Protein AF-A0A7X3XMB8-F1 (afdb_monomer_lite)

Sequence (188 aa):
MHKYGDFTNFFLLNNRKYQYILIFSIGFLLVVSSYATADTTEETAETVEAPAPKKSPIKVGGAMRVNYAYGGYGSEDAPHPRGEKIGDVDLEIFRLNADLDYNNIISRLEYRWYDGYSMIHTAWLGYKLGDSGTVKAGIVRVPFGPTAYGVSTSWFFDQHFYVGLADDMDLGIRWNDTFDKLTLDVGY

Radius of gyration: 29.43 Å; chains: 1; bounding box: 54×34×122 Å

Structure (mmCIF, N/CA/C/O backbone):
data_AF-A0A7X3XMB8-F1
#
_entry.id   AF-A0A7X3XMB8-F1
#
loop_
_atom_site.group_PDB
_atom_site.id
_atom_site.type_symbol
_atom_site.label_atom_id
_atom_site.label_alt_id
_atom_site.label_comp_id
_atom_site.label_asym_id
_atom_site.label_entity_id
_atom_site.label_seq_id
_atom_site.pdbx_PDB_ins_code
_atom_site.Cartn_x
_atom_site.Cartn_y
_atom_site.Cartn_z
_atom_site.occupancy
_atom_site.B_iso_or_equiv
_atom_site.auth_seq_id
_atom_site.auth_comp_id
_atom_site.auth_asym_id
_atom_site.auth_atom_id
_atom_site.pdbx_PDB_model_num
ATOM 1 N N . MET A 1 1 ? -6.050 -13.201 -90.401 1.00 37.47 1 MET A N 1
ATOM 2 C CA . MET A 1 1 ? -4.868 -13.966 -89.937 1.00 37.47 1 MET A CA 1
ATOM 3 C C . MET A 1 1 ? -4.686 -13.621 -88.462 1.00 37.47 1 MET A C 1
ATOM 5 O O . MET A 1 1 ? -4.513 -12.448 -88.193 1.00 37.47 1 MET A O 1
ATOM 9 N N . HIS A 1 2 ? -5.005 -14.469 -87.472 1.00 29.61 2 HIS A N 1
ATOM 10 C CA . HIS A 1 2 ? -4.354 -15.750 -87.103 1.00 29.61 2 HIS A CA 1
ATOM 11 C C . HIS A 1 2 ? -2.820 -15.593 -86.958 1.00 29.61 2 HIS A C 1
ATOM 13 O O . HIS A 1 2 ? -2.212 -15.092 -87.895 1.00 29.61 2 HIS A O 1
ATOM 19 N N . LYS A 1 3 ? -2.155 -16.035 -85.871 1.00 33.69 3 LYS A N 1
ATOM 20 C CA . LYS A 1 3 ? -2.584 -16.950 -84.781 1.00 33.69 3 LYS A CA 1
ATOM 21 C C . LYS A 1 3 ? -1.581 -16.956 -83.597 1.00 33.69 3 LYS A C 1
ATOM 23 O O . LYS A 1 3 ? -0.411 -16.741 -83.865 1.00 33.69 3 LYS A O 1
ATOM 28 N N . TYR A 1 4 ? -2.048 -17.338 -82.393 1.00 33.53 4 TYR A N 1
ATOM 29 C CA . TYR A 1 4 ? -1.292 -17.719 -81.164 1.00 33.53 4 TYR A CA 1
ATOM 30 C C . TYR A 1 4 ? -0.322 -16.657 -80.568 1.00 33.53 4 TYR A C 1
ATOM 32 O O . TYR A 1 4 ? 0.285 -15.892 -81.299 1.00 33.53 4 TYR A O 1
ATOM 40 N N . GLY A 1 5 ? -0.129 -16.493 -79.254 1.00 31.69 5 GLY A N 1
ATOM 41 C CA . GLY A 1 5 ? -0.689 -17.168 -78.077 1.00 31.69 5 GLY A CA 1
ATOM 42 C C . GLY A 1 5 ? 0.363 -17.982 -77.322 1.00 31.69 5 GLY A C 1
ATOM 43 O O . GLY A 1 5 ? 0.865 -18.931 -77.902 1.00 31.69 5 GLY A O 1
ATOM 44 N N . ASP A 1 6 ? 0.631 -17.646 -76.053 1.00 28.78 6 ASP A N 1
ATOM 45 C CA . ASP A 1 6 ? 1.047 -18.623 -75.033 1.00 28.78 6 ASP A CA 1
ATOM 46 C C . ASP A 1 6 ? 0.868 -18.088 -73.600 1.00 28.78 6 ASP A C 1
ATOM 48 O O . ASP A 1 6 ? 1.334 -17.009 -73.237 1.00 28.78 6 ASP A O 1
ATOM 52 N N . PHE A 1 7 ? 0.179 -18.883 -72.782 1.00 35.44 7 PHE A N 1
ATOM 53 C CA . PHE A 1 7 ? 0.203 -18.817 -71.322 1.00 35.44 7 PHE A CA 1
ATOM 54 C C . PHE A 1 7 ? 1.195 -19.883 -70.848 1.00 35.44 7 PHE A C 1
ATOM 56 O O . PHE A 1 7 ? 0.997 -21.043 -71.194 1.00 35.44 7 PHE A O 1
ATOM 63 N N . THR A 1 8 ? 2.165 -19.563 -69.985 1.00 31.94 8 THR A N 1
ATOM 64 C CA . THR A 1 8 ? 2.526 -20.435 -68.842 1.00 31.94 8 THR A CA 1
ATOM 65 C C . THR A 1 8 ? 3.544 -19.796 -67.890 1.00 31.94 8 THR A C 1
ATOM 67 O O . THR A 1 8 ? 4.584 -19.297 -68.295 1.00 31.94 8 THR A O 1
ATOM 70 N N . ASN A 1 9 ? 3.230 -19.891 -66.596 1.00 28.16 9 ASN A N 1
ATOM 71 C CA . ASN A 1 9 ? 4.127 -20.196 -65.475 1.00 28.16 9 ASN A CA 1
ATOM 72 C C . ASN A 1 9 ? 5.584 -19.686 -65.515 1.00 28.16 9 ASN A C 1
ATOM 74 O O . ASN A 1 9 ? 6.465 -20.364 -66.039 1.00 28.16 9 ASN A O 1
ATOM 78 N N . PHE A 1 10 ? 5.876 -18.652 -64.714 1.00 32.75 10 PHE A N 1
ATOM 79 C CA . PHE A 1 10 ? 7.126 -18.650 -63.948 1.00 32.75 10 PHE A CA 1
ATOM 80 C C . PHE A 1 10 ? 6.828 -18.866 -62.462 1.00 32.75 10 PHE A C 1
ATOM 82 O O . PHE A 1 10 ? 6.156 -18.072 -61.806 1.00 32.75 10 PHE A O 1
ATOM 89 N N . PHE A 1 11 ? 7.289 -20.007 -61.962 1.00 33.12 11 PHE A N 1
ATOM 90 C CA . PHE A 1 11 ? 7.018 -20.518 -60.626 1.00 33.12 11 PHE A CA 1
ATOM 91 C C . PHE A 1 11 ? 8.061 -19.938 -59.661 1.00 33.12 11 PHE A C 1
ATOM 93 O O . PHE A 1 11 ? 9.185 -20.430 -59.598 1.00 33.12 11 PHE A O 1
ATOM 100 N N . LEU A 1 12 ? 7.709 -18.898 -58.902 1.00 33.53 12 LEU A N 1
ATOM 101 C CA . LEU A 1 12 ? 8.504 -18.473 -57.747 1.00 33.53 12 LEU A CA 1
ATOM 102 C C . LEU A 1 12 ? 7.731 -18.761 -56.465 1.00 33.53 12 LEU A C 1
ATOM 104 O O . LEU A 1 12 ? 6.781 -18.062 -56.112 1.00 33.53 12 LEU A O 1
ATOM 108 N N . LEU A 1 13 ? 8.168 -19.815 -55.769 1.00 35.16 13 LEU A N 1
ATOM 109 C CA . LEU A 1 13 ? 7.77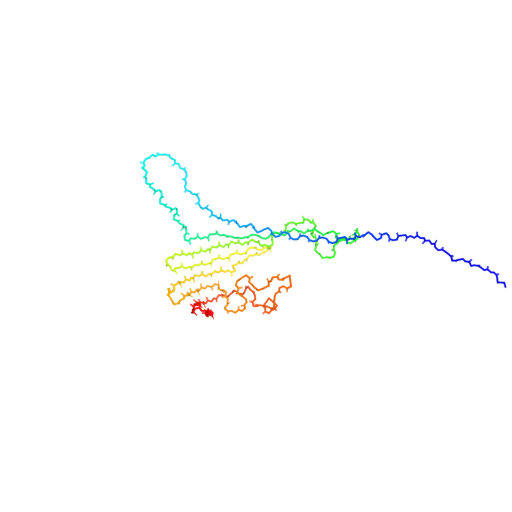7 -20.098 -54.392 1.00 35.16 13 LEU A CA 1
ATOM 110 C C . LEU A 1 13 ? 8.098 -18.872 -53.531 1.00 35.16 13 LEU A C 1
ATOM 112 O O . LEU A 1 13 ? 9.248 -18.685 -53.130 1.00 35.16 13 LEU A O 1
ATOM 116 N N . ASN A 1 14 ? 7.085 -18.085 -53.167 1.00 37.28 14 ASN A N 1
ATOM 117 C CA . ASN A 1 14 ? 7.219 -17.224 -52.000 1.00 37.28 14 ASN A CA 1
ATOM 118 C C . ASN A 1 14 ? 7.173 -18.124 -50.759 1.00 37.28 14 ASN A C 1
ATOM 120 O O . ASN A 1 14 ? 6.107 -18.534 -50.291 1.00 37.28 14 ASN A O 1
ATOM 124 N N . ASN A 1 15 ? 8.360 -18.522 -50.311 1.00 38.56 15 ASN A N 1
ATOM 125 C CA . ASN A 1 15 ? 8.566 -19.557 -49.315 1.00 38.56 15 ASN A CA 1
ATOM 126 C C . ASN A 1 15 ? 8.140 -19.044 -47.929 1.00 38.56 15 ASN A C 1
ATOM 128 O O . ASN A 1 15 ? 8.941 -18.459 -47.199 1.00 38.56 15 ASN A O 1
ATOM 132 N N . ARG A 1 16 ? 6.857 -19.235 -47.584 1.00 42.75 16 ARG A N 1
ATOM 133 C CA . ARG A 1 16 ? 6.270 -18.886 -46.280 1.00 42.75 16 ARG A CA 1
ATOM 134 C C . ARG A 1 16 ? 6.973 -19.651 -45.153 1.00 42.75 16 ARG A C 1
ATOM 136 O O . ARG A 1 16 ? 6.528 -20.719 -44.739 1.00 42.75 16 ARG A O 1
ATOM 143 N N . LYS A 1 17 ? 8.055 -19.079 -44.623 1.00 40.62 17 LYS A N 1
ATOM 144 C CA . LYS A 1 17 ? 8.661 -19.530 -43.370 1.00 40.62 17 LYS A CA 1
ATOM 145 C C . LYS A 1 17 ? 7.706 -19.210 -42.222 1.00 40.62 17 LYS A C 1
ATOM 147 O O . LYS A 1 17 ? 7.408 -18.050 -41.955 1.00 40.62 17 LYS A O 1
ATOM 152 N N . TYR A 1 18 ? 7.224 -20.260 -41.568 1.00 45.34 18 TYR A N 1
ATOM 153 C CA . TYR A 1 18 ? 6.379 -20.188 -40.382 1.00 45.34 18 TYR A CA 1
ATOM 154 C C . TYR A 1 18 ? 7.078 -19.384 -39.274 1.00 45.34 18 TYR A C 1
ATOM 156 O O . TYR A 1 18 ? 8.097 -19.823 -38.741 1.00 45.34 18 TYR A O 1
ATOM 164 N N . GLN A 1 19 ? 6.531 -18.221 -38.914 1.00 40.84 19 GLN A N 1
ATOM 165 C CA . GLN A 1 19 ? 6.924 -17.513 -37.695 1.00 40.84 19 GLN A CA 1
ATOM 166 C C . GLN A 1 19 ? 6.133 -18.090 -36.519 1.00 40.84 19 GLN A C 1
ATOM 168 O O . GLN A 1 19 ? 4.939 -17.832 -36.368 1.00 40.84 19 GLN A O 1
ATOM 173 N N . TYR A 1 20 ? 6.800 -18.901 -35.701 1.00 40.19 20 TYR A N 1
ATOM 174 C CA . TYR A 1 20 ? 6.245 -19.395 -34.446 1.00 40.19 20 TYR A CA 1
ATOM 175 C C . TYR A 1 20 ? 6.374 -18.312 -33.371 1.00 40.19 20 TYR A C 1
ATOM 177 O O . TYR A 1 20 ? 7.481 -17.905 -33.024 1.00 40.19 20 TYR A O 1
ATOM 185 N N . ILE A 1 21 ? 5.241 -17.866 -32.828 1.00 37.44 21 ILE A N 1
ATOM 186 C CA . ILE A 1 21 ? 5.198 -16.962 -31.676 1.00 37.44 21 ILE A CA 1
ATOM 187 C C . ILE A 1 21 ? 5.265 -17.816 -30.405 1.00 37.44 21 ILE A C 1
ATOM 189 O O . ILE A 1 21 ? 4.324 -18.543 -30.095 1.00 37.44 21 ILE A O 1
ATOM 193 N N . LEU A 1 22 ? 6.366 -17.709 -29.662 1.00 28.98 22 LEU A N 1
ATOM 194 C CA . LEU A 1 22 ? 6.506 -18.242 -28.307 1.00 28.98 22 LEU A CA 1
ATOM 195 C C . LEU A 1 22 ? 6.845 -17.084 -27.369 1.00 28.98 22 LEU A C 1
ATOM 197 O O . LEU A 1 22 ? 7.928 -16.511 -27.449 1.00 28.98 22 LEU A O 1
ATOM 201 N N . ILE A 1 23 ? 5.898 -16.737 -26.499 1.00 31.16 23 ILE A N 1
ATOM 202 C CA . ILE A 1 23 ? 6.064 -15.720 -25.457 1.00 31.16 23 ILE A CA 1
ATOM 203 C C . ILE A 1 23 ? 6.151 -16.460 -24.123 1.00 31.16 23 ILE A C 1
ATOM 205 O O . ILE A 1 23 ? 5.189 -17.103 -23.710 1.00 31.16 23 ILE A O 1
ATOM 209 N N . PHE A 1 24 ? 7.296 -16.356 -23.451 1.00 29.69 24 PHE A N 1
ATOM 210 C CA . PHE A 1 24 ? 7.484 -16.833 -22.082 1.00 29.69 24 PHE A CA 1
ATOM 211 C C . PHE A 1 24 ? 7.785 -15.644 -21.168 1.00 29.69 24 PHE A C 1
ATOM 213 O O . PHE A 1 24 ? 8.905 -15.142 -21.145 1.00 29.69 24 PHE A O 1
ATOM 220 N N . SER A 1 25 ? 6.798 -15.223 -20.378 1.00 28.97 25 SER A N 1
ATOM 221 C CA . SER A 1 25 ? 7.029 -14.354 -19.221 1.00 28.97 25 SER A CA 1
ATOM 222 C C . SER A 1 25 ? 7.210 -15.226 -17.981 1.00 28.97 25 SER A C 1
ATOM 224 O O . SER A 1 25 ? 6.249 -15.806 -17.481 1.00 28.97 25 SER A O 1
ATOM 226 N N . ILE A 1 26 ? 8.444 -15.328 -17.483 1.00 38.28 26 ILE A N 1
ATOM 227 C CA . ILE A 1 26 ? 8.758 -16.033 -16.234 1.00 38.28 26 ILE A CA 1
ATOM 228 C C . ILE A 1 26 ? 8.880 -14.991 -15.121 1.00 38.28 26 ILE A C 1
ATOM 230 O O . ILE A 1 26 ? 9.912 -14.341 -14.970 1.00 38.28 26 ILE A O 1
ATOM 234 N N . GLY A 1 27 ? 7.814 -14.822 -14.337 1.00 33.53 27 GLY A N 1
ATOM 235 C CA . GLY A 1 27 ? 7.828 -13.958 -13.158 1.00 33.53 27 GLY A CA 1
ATOM 236 C C . GLY A 1 27 ? 8.560 -14.624 -11.992 1.00 33.53 27 GLY A C 1
ATOM 237 O O . GLY A 1 27 ? 7.997 -15.493 -11.329 1.00 33.53 27 GLY A O 1
ATOM 238 N N . PHE A 1 28 ? 9.799 -14.214 -11.718 1.00 34.28 28 PHE A N 1
ATOM 239 C CA . PHE A 1 28 ? 10.577 -14.733 -10.589 1.00 34.28 28 PHE A CA 1
ATOM 240 C C . PHE A 1 28 ? 10.254 -13.956 -9.300 1.00 34.28 28 PHE A C 1
ATOM 242 O O . PHE A 1 28 ? 10.732 -12.842 -9.090 1.00 34.28 28 PHE A O 1
ATOM 249 N N . LEU A 1 29 ? 9.438 -14.537 -8.414 1.00 33.44 29 LEU A N 1
ATOM 250 C CA . LEU A 1 29 ? 9.124 -13.945 -7.109 1.00 33.44 29 LEU A CA 1
ATOM 251 C C . LEU A 1 29 ? 10.224 -14.278 -6.085 1.00 33.44 29 LEU A C 1
ATOM 253 O O . LEU A 1 29 ? 10.126 -15.259 -5.349 1.00 33.44 29 LEU A O 1
ATOM 257 N N . LEU A 1 30 ? 11.264 -13.444 -6.006 1.00 30.61 30 LEU A N 1
ATOM 258 C CA . LEU A 1 30 ? 12.257 -13.529 -4.929 1.00 30.61 30 LEU A CA 1
ATOM 259 C C . LEU A 1 30 ? 11.705 -12.927 -3.629 1.00 30.61 30 LEU A C 1
ATOM 261 O O . LEU A 1 30 ? 11.664 -11.709 -3.454 1.00 30.61 30 LEU A O 1
ATOM 265 N N . VAL A 1 31 ? 11.310 -13.796 -2.697 1.00 33.19 31 VAL A N 1
ATOM 266 C CA . VAL A 1 31 ? 10.971 -13.420 -1.317 1.00 33.19 31 VAL A CA 1
ATOM 267 C C . VAL A 1 31 ? 12.239 -13.473 -0.467 1.00 33.19 31 VAL A C 1
ATOM 269 O O . VAL A 1 31 ? 12.633 -14.533 0.014 1.00 33.19 31 VAL A O 1
ATOM 272 N N . VAL A 1 32 ? 12.882 -12.322 -0.266 1.00 36.94 32 VAL A N 1
ATOM 273 C CA . VAL A 1 32 ? 14.000 -12.199 0.681 1.00 36.94 32 VAL A CA 1
ATOM 274 C C . VAL A 1 32 ? 13.430 -12.001 2.086 1.00 36.94 32 VAL A C 1
ATOM 276 O O . VAL A 1 32 ? 12.825 -10.971 2.378 1.00 36.94 32 VAL A O 1
ATOM 279 N N . SER A 1 33 ? 13.610 -12.999 2.953 1.00 31.95 33 SER A N 1
ATOM 280 C CA . SER A 1 33 ? 13.310 -12.890 4.383 1.00 31.95 33 SER A CA 1
ATOM 281 C C . SER A 1 33 ? 14.583 -12.518 5.139 1.00 31.95 33 SER A C 1
ATOM 283 O O . SER A 1 33 ? 15.538 -13.293 5.167 1.00 31.95 33 SER A O 1
ATOM 285 N N . SER A 1 34 ? 14.605 -11.330 5.740 1.00 38.28 34 SER A N 1
ATOM 286 C CA . SER A 1 34 ? 15.733 -10.882 6.555 1.00 38.28 34 SER A CA 1
ATOM 287 C C . SER A 1 34 ? 15.745 -11.602 7.905 1.00 38.28 34 SER A C 1
ATOM 289 O O . SER A 1 34 ? 14.928 -11.305 8.778 1.00 38.28 34 SER A O 1
ATOM 291 N N . TYR A 1 35 ? 16.711 -12.497 8.104 1.00 40.56 35 TYR A N 1
ATOM 292 C CA . TYR A 1 35 ? 17.123 -12.926 9.439 1.00 40.56 35 TYR A CA 1
ATOM 293 C C . TYR A 1 35 ? 18.203 -11.963 9.936 1.00 40.56 35 TYR A C 1
ATOM 295 O O . TYR A 1 35 ? 19.237 -11.801 9.291 1.00 40.56 35 TYR A O 1
ATOM 303 N N . ALA A 1 36 ? 17.949 -11.289 11.057 1.00 35.41 36 ALA A N 1
ATOM 304 C CA . ALA A 1 36 ? 18.943 -10.440 11.699 1.00 35.41 36 ALA A CA 1
ATOM 305 C C . ALA A 1 36 ? 19.875 -11.309 12.554 1.00 35.41 36 ALA A C 1
ATOM 307 O O . ALA A 1 36 ? 19.421 -11.920 13.521 1.00 35.41 36 ALA A O 1
ATOM 308 N N . THR A 1 37 ? 21.163 -11.327 12.210 1.00 41.56 37 THR A N 1
ATOM 309 C CA 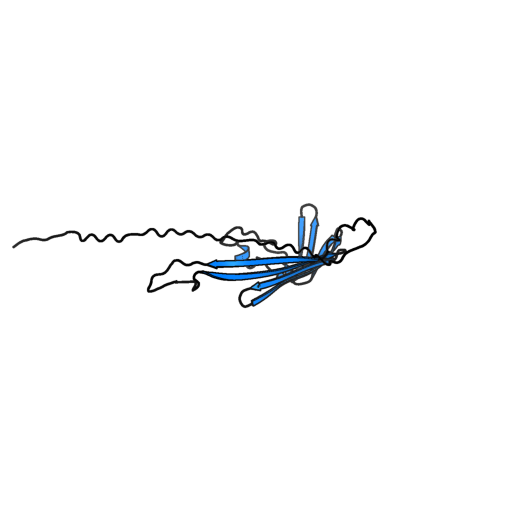. THR A 1 37 ? 22.213 -12.010 12.975 1.00 41.56 37 THR A CA 1
ATOM 310 C C . THR A 1 37 ? 23.292 -11.001 13.352 1.00 41.56 37 THR A C 1
ATOM 312 O O . THR A 1 37 ? 23.899 -10.387 12.479 1.00 41.56 37 THR A O 1
ATOM 315 N N . ALA A 1 38 ? 23.515 -10.847 14.653 1.00 35.81 38 ALA A N 1
ATOM 316 C CA . ALA A 1 38 ? 24.632 -10.150 15.287 1.00 35.81 38 ALA A CA 1
ATOM 317 C C . ALA A 1 38 ? 24.804 -10.795 16.679 1.00 35.81 38 ALA A C 1
ATOM 319 O O . ALA A 1 38 ? 23.797 -11.155 17.289 1.00 35.81 38 ALA A O 1
ATOM 320 N N . ASP A 1 39 ? 25.993 -11.007 17.234 1.00 35.00 39 ASP A N 1
ATOM 321 C CA . ASP A 1 39 ? 27.359 -10.733 16.761 1.00 35.00 39 ASP A CA 1
ATOM 322 C C . ASP A 1 39 ? 28.292 -11.843 17.308 1.00 35.00 39 ASP A C 1
ATOM 324 O O . ASP A 1 39 ? 27.917 -12.531 18.260 1.00 35.00 39 ASP A O 1
ATOM 328 N N . THR A 1 40 ? 29.478 -12.046 16.731 1.00 34.88 40 THR A N 1
ATOM 329 C CA . THR A 1 40 ? 30.357 -13.190 17.056 1.00 34.88 40 THR A CA 1
ATOM 330 C C . THR A 1 40 ? 31.613 -12.770 17.817 1.00 34.88 40 THR A C 1
ATOM 332 O O . THR A 1 40 ? 32.502 -12.172 17.219 1.00 34.88 40 THR A O 1
ATOM 335 N N . THR A 1 41 ? 31.767 -13.197 19.079 1.00 33.62 41 THR A N 1
ATOM 336 C CA . THR A 1 41 ? 33.047 -13.683 19.657 1.00 33.62 41 THR A CA 1
ATOM 337 C C . THR A 1 41 ? 32.776 -14.536 20.915 1.00 33.62 41 THR A C 1
ATOM 339 O O . THR A 1 41 ? 31.929 -14.180 21.731 1.00 33.62 41 THR A O 1
ATOM 342 N N . GLU A 1 42 ? 33.495 -15.652 21.068 1.00 37.62 42 GLU A N 1
ATOM 343 C CA . GLU A 1 42 ? 33.399 -16.653 22.158 1.00 37.62 42 GLU A CA 1
ATOM 344 C C . GLU A 1 42 ? 34.558 -16.447 23.179 1.00 37.62 42 GLU A C 1
ATOM 346 O O . GLU A 1 42 ? 35.473 -15.677 22.898 1.00 37.62 42 GLU A O 1
ATOM 351 N N . GLU A 1 43 ? 34.661 -17.017 24.390 1.00 38.22 43 GLU A N 1
ATOM 352 C CA . GLU A 1 43 ? 33.975 -18.079 25.163 1.00 38.22 43 GLU A CA 1
ATOM 353 C C . GLU A 1 43 ? 34.112 -17.691 26.676 1.00 38.22 43 GLU A C 1
ATOM 355 O O . GLU A 1 43 ? 35.100 -17.053 27.042 1.00 38.22 43 GLU A O 1
ATOM 360 N N . THR A 1 44 ? 33.198 -17.966 27.630 1.00 31.52 44 THR A N 1
ATOM 361 C CA . THR A 1 44 ? 33.265 -19.151 28.533 1.00 31.52 44 THR A CA 1
ATOM 362 C C . THR A 1 44 ? 32.142 -19.171 29.591 1.00 31.52 44 THR A C 1
ATOM 364 O O . THR A 1 44 ? 31.997 -18.230 30.364 1.00 31.52 44 THR A O 1
ATOM 367 N N . ALA A 1 45 ? 31.438 -20.309 29.664 1.00 37.44 45 ALA A N 1
ATOM 368 C CA . ALA A 1 45 ? 30.669 -20.868 30.792 1.00 37.44 45 ALA A CA 1
ATOM 369 C C . ALA A 1 45 ? 29.635 -20.002 31.556 1.00 37.44 45 ALA A C 1
ATOM 371 O O . ALA A 1 45 ? 29.902 -19.498 32.641 1.00 37.44 45 ALA A O 1
ATOM 372 N N . GLU A 1 46 ? 28.376 -20.087 31.119 1.00 36.56 46 GLU A N 1
ATOM 373 C CA . GLU A 1 46 ? 27.335 -20.776 31.905 1.00 36.56 46 GLU A CA 1
ATOM 374 C C . GLU A 1 46 ? 26.273 -21.339 30.942 1.00 36.56 46 GLU A C 1
ATOM 376 O O . GLU A 1 46 ? 25.856 -20.655 30.008 1.00 36.56 46 GLU A O 1
ATOM 381 N N . THR A 1 47 ? 25.829 -22.589 31.131 1.00 42.06 47 THR A N 1
ATOM 382 C CA . THR A 1 47 ? 24.725 -23.180 30.347 1.00 42.06 47 THR A CA 1
ATOM 383 C C . THR A 1 47 ? 23.380 -22.630 30.810 1.00 42.06 47 THR A C 1
ATOM 385 O O . THR A 1 47 ? 22.588 -23.318 31.453 1.00 42.06 47 THR A O 1
ATOM 388 N N . VAL A 1 48 ? 23.122 -21.375 30.458 1.00 44.16 48 VAL A N 1
ATOM 389 C CA . VAL A 1 48 ? 21.774 -20.815 30.398 1.00 44.16 48 VAL A CA 1
ATOM 390 C C . VAL A 1 48 ? 21.154 -21.301 29.089 1.00 44.16 48 VAL A C 1
ATOM 392 O O . VAL A 1 48 ? 21.769 -21.145 28.032 1.00 44.16 48 VAL A O 1
ATOM 395 N N . GLU A 1 49 ? 19.949 -21.882 29.122 1.00 51.88 49 GLU A N 1
ATOM 396 C CA . GLU A 1 49 ? 19.177 -22.084 27.889 1.00 51.88 49 GLU A CA 1
ATOM 397 C C . GLU A 1 49 ? 19.040 -20.727 27.195 1.00 51.88 49 GLU A C 1
ATOM 399 O O . GLU A 1 49 ? 18.416 -19.810 27.736 1.00 51.88 49 GLU A O 1
ATOM 404 N N . ALA A 1 50 ? 19.658 -20.582 26.018 1.00 50.44 50 ALA A N 1
ATOM 405 C CA . ALA A 1 50 ? 19.611 -19.334 25.275 1.00 50.44 50 ALA A CA 1
ATOM 406 C C . ALA A 1 50 ? 18.133 -18.966 25.058 1.00 50.44 50 ALA A C 1
ATOM 408 O O . ALA A 1 50 ? 17.408 -19.749 24.432 1.00 50.44 50 ALA A O 1
ATOM 409 N N . PRO A 1 51 ? 17.649 -17.823 25.588 1.00 55.81 51 PRO A N 1
ATOM 410 C CA . PRO A 1 51 ? 16.241 -17.483 25.494 1.00 55.81 51 PRO A CA 1
ATOM 411 C C . PRO A 1 51 ? 15.877 -17.417 24.016 1.00 55.81 51 PRO A C 1
ATOM 413 O O . PRO A 1 51 ? 16.518 -16.680 23.263 1.00 55.81 51 PRO A O 1
ATOM 416 N N . ALA A 1 52 ? 14.875 -18.211 23.616 1.00 63.75 52 ALA A N 1
ATOM 417 C CA . ALA A 1 52 ? 14.480 -18.364 22.219 1.00 63.75 52 ALA A CA 1
ATOM 418 C C . ALA A 1 52 ? 14.429 -16.984 21.539 1.00 63.75 52 ALA A C 1
ATOM 420 O O . ALA A 1 52 ? 13.812 -16.069 22.103 1.00 63.75 52 ALA A O 1
ATOM 421 N N . PRO A 1 53 ? 15.108 -16.804 20.387 1.00 59.97 53 PRO A N 1
ATOM 422 C CA . PRO A 1 53 ? 15.447 -15.486 19.867 1.00 59.97 53 PRO A CA 1
ATOM 423 C C . PRO A 1 53 ? 14.190 -14.630 19.772 1.00 59.97 53 PRO A C 1
ATOM 425 O O . PRO A 1 53 ? 13.255 -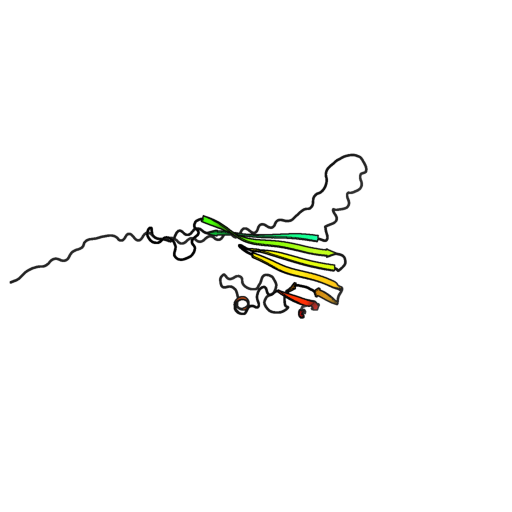14.963 19.037 1.00 59.97 53 PRO A O 1
ATOM 428 N N . LYS A 1 54 ? 14.151 -13.549 20.565 1.00 66.50 54 LYS A N 1
ATOM 429 C CA . LYS A 1 54 ? 12.980 -12.672 20.661 1.00 66.50 54 LYS A CA 1
ATOM 430 C C . LYS A 1 54 ? 12.664 -12.150 19.269 1.00 66.50 54 LYS A C 1
ATOM 432 O O . LYS A 1 54 ? 13.386 -11.313 18.732 1.00 66.50 54 LYS A O 1
ATOM 437 N N . LYS A 1 55 ? 11.585 -12.672 18.684 1.00 73.81 55 LYS A N 1
ATOM 438 C CA . LYS A 1 55 ? 11.136 -12.301 17.346 1.00 73.81 55 LYS A CA 1
ATOM 439 C C . LYS A 1 55 ? 10.937 -10.790 17.315 1.00 73.81 55 LYS A C 1
ATOM 441 O O . LYS A 1 55 ? 10.111 -10.274 18.065 1.00 73.81 55 LYS A O 1
ATOM 446 N N . SER A 1 56 ? 11.711 -10.104 16.476 1.00 82.88 56 SER A N 1
ATOM 447 C CA . SER A 1 56 ? 11.612 -8.652 16.336 1.00 82.88 56 SER A CA 1
ATOM 448 C C . SER A 1 56 ? 10.154 -8.255 16.063 1.00 82.88 56 SER A C 1
ATOM 450 O O . SER A 1 56 ? 9.517 -8.878 15.203 1.00 82.88 56 SER A O 1
ATOM 452 N N . PRO A 1 57 ? 9.614 -7.231 16.750 1.00 89.50 57 PRO A N 1
ATOM 453 C CA . PRO A 1 57 ? 8.294 -6.695 16.431 1.00 89.50 57 PRO A CA 1
ATOM 454 C C . PRO A 1 57 ? 8.272 -6.003 15.061 1.00 89.50 57 PRO A C 1
ATOM 456 O O . PRO A 1 57 ? 7.200 -5.787 14.501 1.00 89.50 57 PRO A O 1
ATOM 459 N N . ILE A 1 58 ? 9.449 -5.667 14.518 1.00 92.06 58 ILE A N 1
ATOM 460 C CA . ILE A 1 58 ? 9.627 -5.079 13.193 1.00 92.06 58 ILE A CA 1
ATOM 461 C C . ILE A 1 58 ? 9.953 -6.187 12.191 1.00 92.06 58 ILE A C 1
ATOM 463 O O . ILE A 1 58 ? 10.921 -6.932 12.369 1.00 92.06 58 ILE A O 1
ATOM 467 N N . LYS A 1 59 ? 9.184 -6.248 11.104 1.00 94.38 59 LYS A N 1
ATOM 468 C CA . LYS A 1 59 ? 9.446 -7.081 9.928 1.00 94.38 59 LYS A CA 1
ATOM 469 C C . LYS A 1 59 ? 9.780 -6.164 8.759 1.00 94.38 59 LYS A C 1
ATOM 471 O O . LYS A 1 59 ? 8.949 -5.353 8.364 1.00 94.38 59 LYS A O 1
ATOM 476 N N . VAL A 1 60 ? 10.971 -6.319 8.191 1.00 94.25 60 VAL A N 1
ATOM 477 C CA . VAL A 1 60 ? 11.348 -5.666 6.932 1.00 94.25 60 VAL A CA 1
ATOM 478 C C . VAL A 1 60 ? 11.280 -6.702 5.817 1.00 94.25 60 VAL A C 1
ATOM 480 O O . VAL A 1 60 ? 11.698 -7.845 5.996 1.00 94.25 60 VAL A O 1
ATOM 483 N N . GLY A 1 61 ? 10.740 -6.305 4.673 1.00 93.19 61 GLY A N 1
ATOM 484 C CA . GLY A 1 61 ? 10.672 -7.115 3.466 1.00 93.19 61 GLY A CA 1
ATOM 485 C C . GLY A 1 61 ? 10.599 -6.228 2.230 1.00 93.19 61 GLY A C 1
ATOM 486 O O . GLY A 1 61 ? 10.753 -5.013 2.305 1.00 93.19 61 GLY A O 1
ATOM 487 N N . GLY A 1 62 ? 10.335 -6.823 1.077 1.00 93.00 62 GLY A N 1
ATOM 488 C CA . GLY A 1 62 ? 10.250 -6.083 -0.174 1.00 93.00 62 GLY A CA 1
ATOM 489 C C . GLY A 1 62 ? 9.900 -6.990 -1.340 1.00 93.00 62 GLY A C 1
ATOM 490 O O . GLY A 1 62 ? 9.520 -8.145 -1.154 1.00 93.00 62 GLY A O 1
ATOM 491 N N . ALA A 1 63 ? 10.010 -6.455 -2.548 1.00 92.50 63 ALA A N 1
ATOM 492 C CA . ALA A 1 63 ? 10.088 -7.236 -3.777 1.00 92.50 63 ALA A CA 1
ATOM 493 C C . ALA A 1 63 ? 10.744 -6.391 -4.871 1.00 92.50 63 ALA A C 1
ATOM 495 O O . ALA A 1 63 ? 10.750 -5.164 -4.791 1.00 92.50 63 ALA A O 1
ATOM 496 N N . MET A 1 64 ? 11.211 -7.047 -5.925 1.00 92.38 64 MET A N 1
ATOM 497 C CA . MET A 1 64 ? 11.538 -6.389 -7.183 1.00 92.38 64 MET A CA 1
ATOM 498 C C . MET A 1 64 ? 10.838 -7.097 -8.335 1.00 92.38 64 MET A C 1
ATOM 500 O O . MET A 1 64 ? 10.591 -8.302 -8.265 1.00 92.38 64 MET A O 1
ATOM 504 N N . ARG A 1 65 ? 10.525 -6.349 -9.387 1.00 88.94 65 ARG A N 1
ATOM 505 C CA . ARG A 1 65 ? 10.073 -6.870 -10.672 1.00 88.94 65 ARG A CA 1
ATOM 506 C C . ARG A 1 65 ? 11.035 -6.365 -11.730 1.00 88.94 65 ARG A C 1
ATOM 508 O O . ARG A 1 65 ? 11.213 -5.161 -11.887 1.00 88.94 65 ARG A O 1
ATOM 515 N N . VAL A 1 66 ? 11.642 -7.309 -12.428 1.00 86.69 66 VAL A N 1
ATOM 516 C CA . VAL A 1 66 ? 12.559 -7.062 -13.533 1.00 86.69 66 VAL A CA 1
ATOM 517 C C . VAL A 1 66 ? 11.962 -7.733 -14.757 1.00 86.69 66 VAL A C 1
ATOM 519 O O . VAL A 1 66 ? 11.586 -8.905 -14.689 1.00 86.69 66 VAL A O 1
ATOM 522 N N . ASN A 1 67 ? 11.864 -6.994 -15.853 1.00 83.44 67 ASN A N 1
ATOM 523 C CA . ASN A 1 67 ? 11.427 -7.505 -17.140 1.00 83.44 67 ASN A CA 1
ATOM 524 C C . ASN A 1 67 ? 12.633 -7.721 -18.048 1.00 83.44 67 ASN A C 1
ATOM 526 O O . ASN A 1 67 ? 13.612 -6.982 -17.993 1.00 83.44 67 ASN A O 1
ATOM 530 N N . TYR A 1 68 ? 12.526 -8.720 -18.916 1.00 79.94 68 TYR A N 1
ATOM 531 C CA . TYR A 1 68 ? 13.432 -8.921 -20.035 1.00 79.94 68 TYR A CA 1
ATOM 532 C C . TYR A 1 68 ? 12.598 -9.018 -21.307 1.00 79.94 68 TYR A C 1
ATOM 534 O O . TYR A 1 68 ? 11.668 -9.828 -21.372 1.00 79.94 68 TYR A O 1
ATOM 542 N N . ALA A 1 69 ? 12.906 -8.189 -22.302 1.00 73.81 69 ALA A N 1
ATOM 543 C CA . ALA A 1 69 ? 12.163 -8.127 -23.555 1.00 73.81 69 ALA A CA 1
ATOM 544 C C . ALA A 1 69 ? 13.069 -8.476 -24.740 1.00 73.81 69 ALA A C 1
ATOM 546 O O . ALA A 1 69 ? 14.127 -7.880 -24.925 1.00 73.81 69 ALA A O 1
ATOM 547 N N . TYR A 1 70 ? 12.636 -9.421 -25.577 1.00 70.38 70 TYR A N 1
ATOM 548 C CA . TYR A 1 70 ? 13.336 -9.795 -26.805 1.00 70.38 70 TYR A CA 1
ATOM 549 C C . TYR A 1 70 ? 12.388 -9.726 -28.009 1.00 70.38 70 TYR A C 1
ATOM 551 O O . TYR A 1 70 ? 11.504 -10.569 -28.179 1.00 70.38 70 TYR A O 1
ATOM 559 N N . GLY A 1 71 ? 12.560 -8.694 -28.838 1.00 63.16 71 GLY A N 1
ATOM 560 C CA . GLY A 1 71 ? 11.738 -8.435 -30.018 1.00 63.16 71 GLY A CA 1
ATOM 561 C C . GLY A 1 71 ? 12.352 -8.982 -31.308 1.00 63.16 71 GLY A C 1
ATOM 562 O O . GLY A 1 71 ? 13.118 -8.291 -31.967 1.00 63.16 71 GLY A O 1
ATOM 563 N N . GLY A 1 72 ? 11.952 -10.185 -31.726 1.00 60.88 72 GLY A N 1
ATOM 564 C CA . GLY A 1 72 ? 12.360 -10.784 -33.011 1.00 60.88 72 GLY A CA 1
ATOM 565 C C . GLY A 1 72 ? 11.591 -10.289 -34.250 1.00 60.88 72 GLY A C 1
ATOM 566 O O . GLY A 1 72 ? 11.640 -10.944 -35.289 1.00 60.88 72 GLY A O 1
ATOM 567 N N . TYR A 1 73 ? 10.833 -9.191 -34.143 1.00 60.09 73 TYR A N 1
ATOM 568 C CA . TYR A 1 73 ? 9.922 -8.707 -35.188 1.00 60.09 73 TYR A CA 1
ATOM 569 C C . TYR A 1 73 ? 10.390 -7.359 -35.756 1.00 60.09 73 TYR A C 1
ATOM 571 O O . TYR A 1 73 ? 10.354 -6.329 -35.080 1.00 60.09 73 TYR A O 1
ATOM 579 N N . GLY A 1 74 ? 10.817 -7.391 -37.019 1.00 57.66 74 GLY A N 1
ATOM 580 C CA . GLY A 1 74 ? 11.319 -6.263 -37.801 1.00 57.66 74 GLY A CA 1
ATOM 581 C C . GLY A 1 74 ? 11.840 -6.741 -39.163 1.00 57.66 74 GLY A C 1
ATOM 582 O O . GLY A 1 74 ? 12.162 -7.920 -39.315 1.00 57.66 74 GLY A O 1
ATOM 583 N N . SER A 1 75 ? 11.902 -5.852 -40.153 1.00 60.12 75 SER A N 1
ATOM 584 C CA . SER A 1 75 ? 12.648 -6.064 -41.408 1.00 60.12 75 SER A CA 1
ATOM 585 C C . SER A 1 75 ? 13.994 -5.337 -41.347 1.00 60.12 75 SER A C 1
ATOM 587 O O . SER A 1 75 ? 14.132 -4.424 -40.539 1.00 60.12 75 SER A O 1
ATOM 589 N N . GLU A 1 76 ? 14.967 -5.681 -42.203 1.00 58.56 76 GLU A N 1
ATOM 590 C CA . GLU A 1 76 ? 16.258 -4.958 -42.269 1.00 58.56 76 GLU A CA 1
ATOM 591 C C . GLU A 1 76 ? 16.064 -3.439 -42.437 1.00 58.56 76 GLU A C 1
ATOM 593 O O . GLU A 1 76 ? 16.728 -2.659 -41.761 1.00 58.56 76 GLU A O 1
ATOM 598 N N . ASP A 1 77 ? 15.086 -3.024 -43.250 1.00 60.59 77 ASP A N 1
ATOM 599 C CA . ASP A 1 77 ? 14.780 -1.609 -43.516 1.00 60.59 77 ASP A CA 1
ATOM 600 C C . ASP A 1 77 ? 13.871 -0.938 -42.466 1.00 60.59 77 ASP A C 1
ATOM 602 O O . ASP A 1 77 ? 13.673 0.276 -42.497 1.00 60.59 77 ASP A O 1
ATOM 606 N N . ALA A 1 78 ? 13.253 -1.718 -41.573 1.00 57.94 78 ALA A N 1
ATOM 607 C CA . ALA A 1 78 ? 12.331 -1.220 -40.548 1.00 57.94 78 ALA A CA 1
ATOM 608 C C . ALA A 1 78 ? 12.308 -2.151 -39.319 1.00 57.94 78 ALA A C 1
ATOM 610 O O . ALA A 1 78 ? 11.307 -2.835 -39.053 1.00 57.94 78 ALA A O 1
ATOM 611 N N . PRO A 1 79 ? 13.413 -2.214 -38.560 1.00 54.62 79 PRO A N 1
ATOM 612 C CA . PRO A 1 79 ? 13.423 -2.903 -37.286 1.00 54.62 79 PRO A CA 1
ATOM 613 C C . PRO A 1 79 ? 12.553 -2.127 -36.275 1.00 54.62 79 PRO A C 1
ATOM 615 O O . PRO A 1 79 ? 12.821 -0.972 -35.964 1.00 54.62 79 PRO A O 1
ATOM 618 N N . HIS A 1 80 ? 11.519 -2.797 -35.748 1.00 60.81 80 HIS A N 1
ATOM 619 C CA . HIS A 1 80 ? 10.728 -2.425 -34.556 1.00 60.81 80 HIS A CA 1
ATOM 620 C C . HIS A 1 80 ? 9.704 -1.268 -34.653 1.00 60.81 80 HIS A C 1
ATOM 622 O O . HIS A 1 80 ? 9.931 -0.162 -34.161 1.00 60.81 80 HIS A O 1
ATOM 628 N N . PRO A 1 81 ? 8.465 -1.541 -35.102 1.00 53.25 81 PRO A N 1
ATOM 629 C CA . PRO A 1 81 ? 7.320 -0.709 -34.753 1.00 53.25 81 PRO A CA 1
ATOM 630 C C . PRO A 1 81 ? 6.810 -1.054 -33.335 1.00 53.25 81 PRO A C 1
ATOM 632 O O . PRO A 1 81 ? 6.003 -1.970 -33.176 1.00 53.25 81 PRO A O 1
ATOM 635 N N . ARG A 1 82 ? 7.221 -0.239 -32.344 1.00 45.62 82 ARG A N 1
ATOM 636 C CA . ARG A 1 82 ? 6.844 -0.226 -30.902 1.00 45.62 82 ARG A CA 1
ATOM 637 C C . ARG A 1 82 ? 7.766 -1.033 -29.966 1.00 45.62 82 ARG A C 1
ATOM 639 O O . ARG A 1 82 ? 7.569 -2.227 -29.768 1.00 45.62 82 ARG A O 1
ATOM 646 N N . GLY A 1 83 ? 8.672 -0.316 -29.293 1.00 52.34 83 GLY A N 1
ATOM 647 C CA . GLY A 1 83 ? 9.572 -0.832 -28.252 1.00 52.34 83 GLY A CA 1
ATOM 648 C C . GLY A 1 83 ? 11.004 -0.976 -28.761 1.00 52.34 83 GLY A C 1
ATOM 649 O O . GLY A 1 83 ? 11.359 -2.009 -29.313 1.00 52.34 83 GLY A O 1
ATOM 650 N N . GLU A 1 84 ? 11.826 0.056 -28.565 1.00 52.66 84 GLU A N 1
ATOM 651 C CA . GLU A 1 84 ? 13.188 0.198 -29.126 1.00 52.66 84 GLU A CA 1
ATOM 652 C C . GLU A 1 84 ? 14.257 -0.677 -28.429 1.00 52.66 84 GLU A C 1
ATOM 654 O O . GLU A 1 84 ? 15.451 -0.417 -28.541 1.00 52.66 84 GLU A O 1
ATOM 659 N N . LYS A 1 85 ? 13.830 -1.708 -27.691 1.00 53.31 85 LYS A N 1
ATOM 660 C CA . LYS A 1 85 ? 14.650 -2.488 -26.758 1.00 53.31 85 LYS A CA 1
ATOM 661 C C . LYS A 1 85 ? 14.757 -3.950 -27.201 1.00 53.31 85 LYS A C 1
ATOM 663 O O . LYS A 1 85 ? 13.758 -4.675 -27.194 1.00 53.31 85 LYS A O 1
ATOM 668 N N . ILE A 1 86 ? 15.961 -4.403 -27.568 1.00 54.44 86 ILE A N 1
ATOM 669 C CA . ILE A 1 86 ? 16.243 -5.807 -27.922 1.00 54.44 86 ILE A CA 1
ATOM 670 C C . ILE A 1 86 ? 17.185 -6.415 -26.884 1.00 54.44 86 ILE A C 1
ATOM 672 O O . ILE A 1 86 ? 18.393 -6.202 -26.927 1.00 54.44 86 ILE A O 1
ATOM 676 N N . GLY A 1 87 ? 16.650 -7.256 -26.003 1.00 57.78 87 GLY A N 1
ATOM 677 C CA . GLY A 1 87 ? 17.452 -7.951 -24.998 1.00 57.78 87 GLY A CA 1
ATOM 678 C C . GLY A 1 87 ? 17.831 -7.085 -23.796 1.00 57.78 87 GLY A C 1
ATOM 679 O O . GLY A 1 87 ? 18.807 -7.401 -23.117 1.00 57.78 87 GLY A O 1
ATOM 680 N N . ASP A 1 88 ? 17.060 -6.034 -23.521 1.00 67.38 88 ASP A N 1
ATOM 681 C CA . ASP A 1 88 ? 17.263 -5.183 -22.351 1.00 67.38 88 ASP A CA 1
ATOM 682 C C . ASP A 1 88 ? 16.623 -5.779 -21.093 1.00 67.38 88 ASP A C 1
ATOM 684 O O . ASP A 1 88 ? 15.612 -6.490 -21.145 1.00 67.38 88 ASP A O 1
ATOM 688 N N . VAL A 1 89 ? 17.238 -5.464 -19.952 1.00 76.44 89 VAL A N 1
ATOM 689 C CA . VAL A 1 89 ? 16.796 -5.836 -18.606 1.00 76.44 89 VAL A CA 1
ATOM 690 C C . VAL A 1 89 ? 16.300 -4.573 -17.905 1.00 76.44 89 VAL A C 1
ATOM 692 O O . VAL A 1 89 ? 17.103 -3.747 -17.476 1.00 76.44 89 VAL A O 1
ATOM 695 N N . ASP A 1 90 ? 14.984 -4.443 -17.764 1.00 79.94 90 ASP A N 1
ATOM 696 C CA . ASP A 1 90 ? 14.333 -3.265 -17.188 1.00 79.94 90 ASP A CA 1
ATOM 697 C C . ASP A 1 90 ? 13.843 -3.553 -15.762 1.00 79.94 90 ASP A C 1
ATOM 699 O O . ASP A 1 90 ? 12.997 -4.425 -15.544 1.00 79.94 90 ASP A O 1
ATOM 703 N N . LEU A 1 91 ? 14.341 -2.801 -14.775 1.00 84.69 91 LEU A N 1
ATOM 704 C CA . LEU A 1 91 ? 13.799 -2.810 -13.413 1.00 84.69 91 LEU A CA 1
ATOM 705 C C . LEU A 1 91 ? 12.500 -1.990 -13.387 1.00 84.69 91 LEU A C 1
ATOM 707 O O . LEU A 1 91 ? 12.528 -0.770 -13.277 1.00 84.69 91 LEU A O 1
ATOM 711 N N . GLU A 1 92 ? 11.357 -2.668 -13.476 1.00 85.56 92 GLU A N 1
ATOM 712 C CA . GLU A 1 92 ? 10.039 -2.021 -13.501 1.00 85.56 92 GLU A CA 1
ATOM 713 C C . GLU A 1 92 ? 9.679 -1.416 -12.138 1.00 85.56 92 GLU A C 1
ATOM 715 O O . GLU A 1 92 ? 9.195 -0.290 -12.056 1.00 85.56 92 GLU A O 1
ATOM 720 N N . ILE A 1 93 ? 9.907 -2.172 -11.059 1.00 89.88 93 ILE A N 1
ATOM 721 C CA . ILE A 1 93 ? 9.637 -1.729 -9.689 1.00 89.88 93 ILE A CA 1
ATOM 722 C C . ILE A 1 93 ? 10.583 -2.406 -8.696 1.00 89.88 93 ILE A C 1
ATOM 724 O O . ILE A 1 93 ? 10.759 -3.625 -8.709 1.00 89.88 93 ILE A O 1
ATOM 728 N N . PHE A 1 94 ? 11.107 -1.623 -7.759 1.00 93.88 94 PHE A N 1
ATOM 729 C CA . PHE A 1 94 ? 11.653 -2.083 -6.485 1.00 93.88 94 PHE A CA 1
ATOM 730 C C . PHE A 1 94 ? 10.763 -1.547 -5.356 1.00 93.88 94 PHE A C 1
ATOM 732 O O . PHE A 1 94 ? 10.395 -0.375 -5.359 1.00 93.88 94 PHE A O 1
ATOM 739 N N . ARG A 1 95 ? 10.382 -2.383 -4.385 1.00 94.19 95 ARG A N 1
ATOM 740 C CA . ARG A 1 95 ? 9.602 -1.958 -3.211 1.00 94.19 95 ARG A CA 1
ATOM 741 C C . ARG A 1 95 ? 10.249 -2.421 -1.916 1.00 94.19 95 ARG A C 1
ATOM 743 O O . ARG A 1 95 ? 10.691 -3.568 -1.821 1.00 94.19 95 ARG A O 1
ATOM 750 N N . LEU A 1 96 ? 10.218 -1.553 -0.911 1.00 95.88 96 LEU A N 1
ATOM 751 C CA . LEU A 1 96 ? 10.636 -1.838 0.457 1.00 95.88 96 LEU A CA 1
ATOM 752 C C . LEU A 1 96 ? 9.437 -1.668 1.390 1.00 95.88 96 LEU A C 1
ATOM 754 O O . LEU A 1 96 ? 8.757 -0.643 1.356 1.00 95.88 96 LEU A O 1
ATOM 758 N N . ASN A 1 97 ? 9.214 -2.671 2.232 1.00 94.75 97 ASN A N 1
ATOM 759 C CA . ASN A 1 97 ? 8.105 -2.761 3.170 1.00 94.75 97 ASN A CA 1
ATOM 760 C C . ASN A 1 97 ? 8.658 -2.874 4.595 1.00 94.75 97 ASN A C 1
ATOM 762 O O . ASN A 1 97 ? 9.542 -3.696 4.846 1.00 94.75 97 ASN A O 1
ATOM 766 N N . ALA A 1 98 ? 8.097 -2.125 5.536 1.00 95.69 98 ALA A N 1
ATOM 767 C CA . ALA A 1 98 ? 8.334 -2.292 6.963 1.00 95.69 98 ALA A CA 1
ATOM 768 C C . ALA A 1 98 ? 6.992 -2.378 7.700 1.00 95.69 98 ALA A C 1
ATOM 770 O O . ALA A 1 98 ? 6.157 -1.483 7.581 1.00 95.69 98 ALA A O 1
ATOM 771 N N . ASP A 1 99 ? 6.801 -3.452 8.462 1.00 96.00 99 ASP A N 1
ATOM 772 C CA . ASP A 1 99 ? 5.649 -3.674 9.335 1.00 96.00 99 ASP A CA 1
ATOM 773 C C . ASP A 1 99 ? 6.105 -3.679 10.800 1.00 96.00 99 ASP A C 1
ATOM 775 O O . ASP A 1 99 ? 7.095 -4.334 11.135 1.00 96.00 99 ASP A O 1
ATOM 779 N N . LEU A 1 100 ? 5.359 -3.010 11.678 1.00 94.81 100 LEU A N 1
ATOM 780 C CA . LEU A 1 100 ? 5.511 -3.077 13.136 1.00 94.81 100 LEU A CA 1
ATOM 781 C C . LEU A 1 100 ? 4.283 -3.756 13.749 1.00 94.81 100 LEU A C 1
ATOM 783 O O . LEU A 1 100 ? 3.155 -3.431 13.382 1.00 94.81 100 LEU A O 1
ATOM 787 N N . ASP A 1 101 ? 4.495 -4.640 14.722 1.00 94.50 101 ASP A N 1
ATOM 788 C CA . ASP A 1 101 ? 3.450 -5.130 15.627 1.00 94.50 101 ASP A CA 1
ATOM 789 C C . ASP A 1 101 ? 4.017 -5.257 17.050 1.00 94.50 101 ASP A C 1
ATOM 791 O O . ASP A 1 101 ? 4.820 -6.149 17.333 1.00 94.50 101 ASP A O 1
ATOM 795 N N . TYR A 1 102 ? 3.657 -4.321 17.932 1.00 93.44 102 TYR A N 1
ATOM 796 C CA . TYR A 1 102 ? 4.170 -4.241 19.300 1.00 93.44 102 TYR A CA 1
ATOM 797 C C . TYR A 1 102 ? 3.135 -3.646 20.258 1.00 93.44 102 TYR A C 1
ATOM 799 O O . TYR A 1 102 ? 2.733 -2.497 20.098 1.00 93.44 102 TYR A O 1
ATOM 807 N N . ASN A 1 103 ? 2.739 -4.403 21.289 1.00 91.06 103 ASN A N 1
ATOM 808 C CA . ASN A 1 103 ? 1.870 -3.950 22.387 1.00 91.06 103 ASN A CA 1
ATOM 809 C C . ASN A 1 103 ? 0.660 -3.117 21.908 1.00 91.06 103 ASN A C 1
ATOM 811 O O . ASN A 1 103 ? 0.497 -1.953 22.271 1.00 91.06 103 ASN A O 1
ATOM 815 N N . ASN A 1 104 ? -0.163 -3.728 21.051 1.00 94.12 104 ASN A N 1
ATOM 816 C CA . ASN A 1 104 ? -1.345 -3.159 20.385 1.00 94.12 104 ASN A CA 1
ATOM 817 C C . ASN A 1 104 ? -1.074 -2.057 19.345 1.00 94.12 104 ASN A C 1
ATOM 819 O O . ASN A 1 104 ? -1.975 -1.761 18.560 1.00 94.12 104 ASN A O 1
ATOM 823 N N . ILE A 1 105 ? 0.135 -1.500 19.269 1.00 95.19 105 ILE A N 1
ATOM 824 C CA . ILE A 1 105 ? 0.541 -0.587 18.200 1.00 95.19 105 ILE A CA 1
ATOM 825 C C . ILE A 1 105 ? 0.932 -1.408 16.971 1.00 95.19 105 ILE A C 1
ATOM 827 O O . ILE A 1 105 ? 1.727 -2.345 17.051 1.00 95.19 105 ILE A O 1
ATOM 831 N N . ILE A 1 106 ? 0.391 -1.023 15.820 1.00 96.31 106 ILE A N 1
ATOM 832 C CA . ILE A 1 106 ? 0.761 -1.558 14.511 1.00 96.31 106 ILE A CA 1
ATOM 833 C C . ILE A 1 106 ? 1.113 -0.422 13.561 1.00 96.31 106 ILE A C 1
ATOM 835 O O . ILE A 1 106 ? 0.516 0.649 13.622 1.00 96.31 106 ILE A O 1
ATOM 839 N N . SER A 1 107 ? 2.041 -0.642 12.640 1.00 96.25 107 SER A N 1
ATOM 840 C CA . SER A 1 107 ? 2.268 0.292 11.535 1.00 96.25 107 SER A CA 1
ATOM 841 C C . SER A 1 107 ? 2.686 -0.439 10.273 1.00 96.25 107 SER A C 1
ATOM 843 O O . SER A 1 107 ? 3.164 -1.574 10.332 1.00 96.25 107 SER A O 1
ATOM 845 N N . ARG A 1 108 ? 2.504 0.228 9.133 1.00 95.75 108 ARG A N 1
ATOM 846 C CA . ARG A 1 108 ? 3.001 -0.229 7.838 1.00 95.75 108 ARG A CA 1
ATOM 847 C C . ARG A 1 108 ? 3.543 0.944 7.039 1.00 95.75 108 ARG A C 1
ATOM 849 O O . ARG A 1 108 ? 2.845 1.941 6.855 1.00 95.75 108 ARG A O 1
ATOM 856 N N . LEU A 1 109 ? 4.755 0.777 6.527 1.00 96.19 109 LEU A N 1
ATOM 857 C CA . LEU A 1 109 ? 5.399 1.652 5.558 1.00 96.19 109 LEU A CA 1
ATOM 858 C C . LEU A 1 109 ? 5.739 0.837 4.304 1.00 96.19 109 LEU A C 1
ATOM 860 O O . LEU A 1 109 ? 6.345 -0.226 4.403 1.00 96.19 109 LEU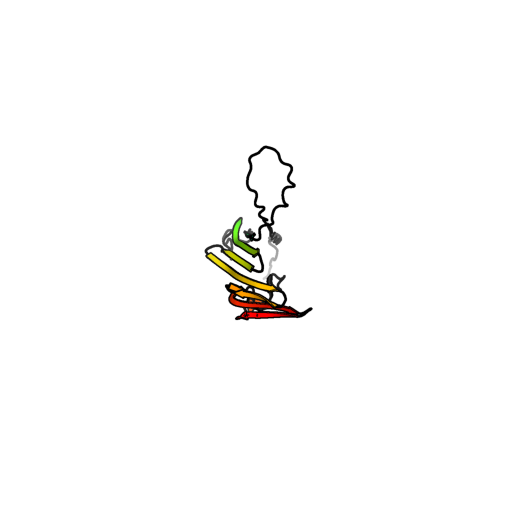 A O 1
ATOM 864 N N . GLU A 1 110 ? 5.365 1.334 3.132 1.00 95.25 110 GLU A N 1
ATOM 865 C CA . GLU A 1 110 ? 5.714 0.789 1.820 1.00 95.25 110 GLU A CA 1
ATOM 866 C C . GLU A 1 110 ? 6.176 1.935 0.919 1.00 95.25 110 GLU A C 1
ATOM 868 O O . GLU A 1 110 ? 5.412 2.862 0.632 1.00 95.25 110 GLU A O 1
ATOM 873 N N . TYR A 1 111 ? 7.429 1.860 0.476 1.00 95.31 111 TYR A N 1
ATOM 874 C CA . TYR A 1 111 ? 8.030 2.799 -0.467 1.00 95.31 111 TYR A CA 1
ATOM 875 C C . TYR A 1 111 ? 8.355 2.066 -1.768 1.00 95.31 111 TYR A C 1
ATOM 877 O O . TYR A 1 111 ? 8.899 0.957 -1.741 1.00 95.31 111 TYR A O 1
ATOM 885 N N . ARG A 1 112 ? 7.994 2.668 -2.904 1.00 94.62 112 ARG A N 1
ATOM 886 C CA . ARG A 1 112 ? 8.157 2.093 -4.243 1.00 94.62 112 ARG A CA 1
ATOM 887 C C . ARG A 1 112 ? 9.066 2.990 -5.081 1.00 94.62 112 ARG A C 1
ATOM 889 O O . ARG A 1 112 ? 8.827 4.190 -5.189 1.00 94.62 112 ARG A O 1
ATOM 896 N N . TRP A 1 113 ? 10.074 2.391 -5.698 1.00 94.50 113 TRP A N 1
ATOM 897 C CA . TRP A 1 113 ? 10.903 2.979 -6.742 1.00 94.50 113 TRP A CA 1
ATOM 898 C C . TRP A 1 113 ? 10.517 2.343 -8.073 1.00 94.50 113 TRP A C 1
ATOM 900 O O . TRP A 1 113 ? 10.379 1.123 -8.159 1.00 94.50 113 TRP A O 1
ATOM 910 N N . TYR A 1 114 ? 10.370 3.175 -9.090 1.00 89.94 114 TYR A N 1
ATOM 911 C CA . TYR A 1 114 ? 10.118 2.815 -10.478 1.00 89.94 114 TYR A CA 1
ATOM 912 C C . TYR A 1 114 ? 11.244 3.400 -11.338 1.00 89.94 114 TYR A C 1
ATOM 914 O O . TYR A 1 114 ? 12.053 4.197 -10.852 1.00 89.94 114 TYR A O 1
ATOM 922 N N . ASP A 1 115 ? 11.288 3.052 -12.621 1.00 84.81 115 ASP A N 1
ATOM 923 C CA . ASP A 1 115 ? 12.168 3.757 -13.553 1.00 84.81 115 ASP A CA 1
ATOM 924 C C . ASP A 1 115 ? 11.773 5.249 -13.634 1.00 84.81 115 ASP A C 1
ATOM 926 O O . ASP A 1 115 ? 10.612 5.601 -13.854 1.00 84.81 115 ASP A O 1
ATOM 930 N N . GLY A 1 116 ? 12.733 6.136 -13.371 1.00 86.00 116 GLY A N 1
ATOM 931 C CA . GLY A 1 116 ? 12.564 7.593 -13.386 1.00 86.00 116 GLY A CA 1
ATOM 932 C C . GLY A 1 116 ? 11.850 8.254 -12.191 1.00 86.00 116 GLY A C 1
ATOM 933 O O . GLY A 1 116 ? 11.945 9.476 -12.069 1.00 86.00 116 GLY A O 1
ATOM 934 N N . TYR A 1 117 ? 11.169 7.529 -11.291 1.00 90.62 117 TYR A N 1
ATOM 935 C CA . TYR A 1 117 ? 10.483 8.144 -10.136 1.00 90.62 117 TYR A CA 1
ATOM 936 C C . TYR A 1 117 ? 10.323 7.216 -8.921 1.00 90.62 117 TYR A C 1
ATOM 938 O O . TYR A 1 117 ? 10.537 6.010 -8.982 1.00 90.62 117 TYR A O 1
ATOM 946 N N . SER A 1 118 ? 9.932 7.780 -7.776 1.00 93.81 118 SER A N 1
ATOM 947 C CA . SER A 1 118 ? 9.635 7.003 -6.567 1.00 93.81 118 SER A CA 1
ATOM 948 C C . SER A 1 118 ? 8.553 7.664 -5.715 1.00 93.81 118 SER A C 1
ATOM 950 O O . SER A 1 118 ? 8.346 8.875 -5.801 1.00 93.81 118 SER A O 1
ATOM 952 N N . MET A 1 119 ? 7.828 6.865 -4.930 1.00 93.69 119 MET A N 1
ATOM 953 C CA . MET A 1 119 ? 6.691 7.325 -4.133 1.00 93.69 119 MET A CA 1
ATOM 954 C C . MET A 1 119 ? 6.488 6.504 -2.854 1.00 93.69 119 MET A C 1
ATOM 956 O O . MET A 1 119 ? 6.758 5.301 -2.803 1.00 93.69 119 MET A O 1
ATOM 960 N N . ILE A 1 120 ? 5.938 7.158 -1.829 1.00 94.62 120 ILE A N 1
ATOM 961 C CA . ILE A 1 120 ? 5.326 6.475 -0.685 1.00 94.62 120 ILE A CA 1
ATOM 962 C C . ILE A 1 120 ? 3.999 5.897 -1.177 1.00 94.62 120 ILE A C 1
ATOM 964 O O . ILE A 1 120 ? 3.171 6.638 -1.695 1.00 94.62 120 ILE A O 1
ATOM 968 N N . HIS A 1 121 ? 3.796 4.592 -1.016 1.00 92.94 121 HIS A N 1
ATOM 969 C CA . HIS A 1 121 ? 2.545 3.933 -1.392 1.00 92.94 121 HIS A CA 1
ATOM 970 C C . HIS A 1 121 ? 1.632 3.705 -0.184 1.00 92.94 121 HIS A C 1
ATOM 972 O O . HIS A 1 121 ? 0.425 3.887 -0.254 1.00 92.94 121 HIS A O 1
ATOM 978 N N . THR A 1 122 ? 2.189 3.290 0.951 1.00 94.62 122 THR A N 1
ATOM 979 C CA . THR A 1 122 ? 1.421 3.055 2.181 1.00 94.62 122 THR A CA 1
ATOM 980 C C . THR A 1 122 ? 2.231 3.568 3.353 1.00 94.62 122 THR A C 1
ATOM 982 O O . THR A 1 122 ? 3.417 3.271 3.440 1.00 94.62 122 THR A O 1
ATOM 985 N N . ALA A 1 123 ? 1.622 4.336 4.250 1.00 96.44 123 ALA A N 1
ATOM 986 C CA . ALA A 1 123 ? 2.310 4.879 5.418 1.00 96.44 123 ALA A CA 1
ATOM 987 C C . ALA A 1 123 ? 1.294 5.226 6.505 1.00 96.44 123 ALA A C 1
ATOM 989 O O . ALA A 1 123 ? 0.777 6.341 6.538 1.00 96.44 123 ALA A O 1
ATOM 990 N N . TRP A 1 124 ? 0.997 4.276 7.390 1.00 96.94 124 TRP A N 1
ATOM 991 C CA . TRP A 1 124 ? 0.042 4.484 8.479 1.00 96.94 124 TRP A CA 1
ATOM 992 C C . TRP A 1 124 ? 0.525 3.913 9.809 1.00 96.94 124 TRP A C 1
ATOM 994 O O . TRP A 1 124 ? 1.240 2.909 9.864 1.00 96.94 124 TRP A O 1
ATOM 1004 N N . LEU A 1 125 ? 0.079 4.556 10.886 1.00 97.19 125 LEU A N 1
ATOM 1005 C CA . LEU A 1 125 ? 0.178 4.091 12.266 1.00 97.19 125 LEU A CA 1
ATOM 1006 C C . LEU A 1 125 ? -1.228 3.726 12.749 1.00 97.19 125 LEU A C 1
ATOM 1008 O O . LEU A 1 125 ? -2.200 4.391 12.401 1.00 97.19 125 LEU A O 1
ATOM 1012 N N . GLY A 1 126 ? -1.355 2.664 13.532 1.00 96.62 126 GLY A N 1
ATOM 1013 C CA . GLY A 1 126 ? -2.635 2.176 14.015 1.00 96.62 126 GLY A CA 1
ATOM 1014 C C . GLY A 1 126 ? -2.558 1.524 15.386 1.00 96.62 126 GLY A C 1
ATOM 1015 O O . GLY A 1 126 ? -1.484 1.221 15.908 1.00 96.62 126 GLY A O 1
ATOM 1016 N N . TYR A 1 127 ? -3.733 1.314 15.966 1.00 96.25 127 TYR A N 1
ATOM 1017 C CA . TYR A 1 127 ? -3.910 0.789 17.310 1.00 96.25 127 TYR A CA 1
ATOM 1018 C C . TYR A 1 127 ? -5.032 -0.253 17.341 1.00 96.25 127 TYR A C 1
ATOM 1020 O O . TYR A 1 127 ? -6.130 -0.019 16.829 1.00 96.25 127 TYR A O 1
ATOM 1028 N N . LYS A 1 128 ? -4.743 -1.409 17.944 1.00 95.94 128 LYS A N 1
ATOM 1029 C CA . LYS A 1 128 ? -5.688 -2.508 18.177 1.00 95.94 128 LYS A CA 1
ATOM 1030 C C . LYS A 1 128 ? -6.491 -2.223 19.449 1.00 95.94 128 LYS A C 1
ATOM 1032 O O . LYS A 1 128 ? -5.934 -2.247 20.548 1.00 95.94 128 LYS A O 1
ATOM 1037 N N . LEU A 1 129 ? -7.796 -2.006 19.309 1.00 93.75 129 LEU A N 1
ATOM 1038 C CA . LEU A 1 129 ? -8.723 -1.676 20.401 1.00 93.75 129 LEU A CA 1
ATOM 1039 C C . LEU A 1 129 ? -9.264 -2.925 21.129 1.00 93.75 129 LEU A C 1
ATOM 1041 O O . LEU A 1 129 ? -10.343 -2.883 21.714 1.00 93.75 129 LEU A O 1
ATOM 1045 N N . GLY A 1 130 ? -8.533 -4.044 21.084 1.00 88.75 130 GLY A N 1
ATOM 1046 C CA . GLY A 1 130 ? -9.031 -5.338 21.553 1.00 88.75 130 GLY A CA 1
ATOM 1047 C C . GLY A 1 130 ? -10.219 -5.793 20.708 1.00 88.75 130 GLY A C 1
ATOM 1048 O O . GLY A 1 130 ? -10.089 -5.917 19.492 1.00 88.75 130 GLY A O 1
ATOM 1049 N N . ASP A 1 131 ? -11.365 -5.987 21.358 1.00 87.75 131 ASP A N 1
ATOM 1050 C CA . ASP A 1 131 ? -12.602 -6.483 20.742 1.00 87.75 131 ASP A CA 1
ATOM 1051 C C . ASP A 1 131 ? -13.377 -5.413 19.942 1.00 87.75 131 ASP A C 1
ATOM 1053 O O . ASP A 1 131 ? -14.376 -5.738 19.313 1.00 87.75 131 ASP A O 1
ATOM 1057 N N . SER A 1 132 ? -12.927 -4.149 19.947 1.00 89.25 132 SER A N 1
ATOM 1058 C CA . SER A 1 132 ? -13.542 -3.031 19.198 1.00 89.25 132 SER A CA 1
ATOM 1059 C C . SER A 1 132 ? -12.803 -2.704 17.888 1.00 89.25 132 SER A C 1
ATOM 1061 O O . SER A 1 132 ? -12.716 -1.542 17.466 1.00 89.25 132 SER A O 1
ATOM 1063 N N . GLY A 1 133 ? -12.179 -3.713 17.280 1.00 92.38 133 GLY A N 1
ATOM 1064 C CA . GLY A 1 133 ? -11.473 -3.595 16.009 1.00 92.38 133 GLY A CA 1
ATOM 1065 C C . GLY A 1 133 ? -10.142 -2.834 16.076 1.00 92.38 133 GLY A C 1
ATOM 1066 O O . GLY A 1 133 ? -9.349 -2.935 17.016 1.00 92.38 133 GLY A O 1
ATOM 1067 N N . THR A 1 134 ? -9.824 -2.113 15.003 1.00 95.62 134 THR A N 1
ATOM 1068 C CA . THR A 1 134 ? -8.529 -1.447 14.796 1.00 95.62 134 THR A CA 1
ATOM 1069 C C . THR A 1 134 ? -8.717 -0.087 14.136 1.00 95.62 134 THR A C 1
ATOM 1071 O O . TH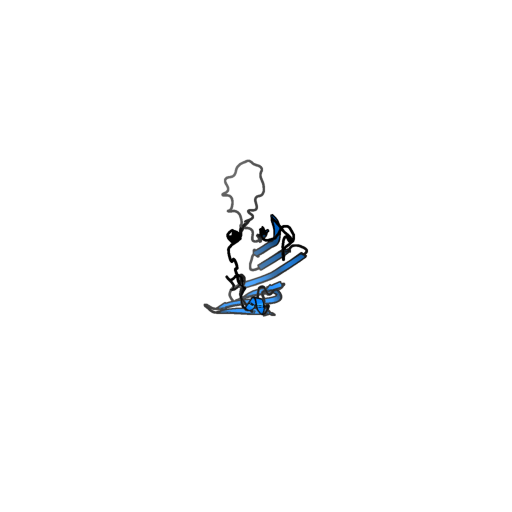R A 1 134 ? -9.401 0.010 13.122 1.00 95.62 134 THR A O 1
ATOM 1074 N N . VAL A 1 135 ? -8.056 0.948 14.663 1.00 95.56 135 VAL A N 1
ATOM 1075 C CA . VAL A 1 135 ? -7.972 2.284 14.041 1.00 95.56 135 VAL A CA 1
ATOM 1076 C C . VAL A 1 135 ? -6.600 2.459 13.393 1.00 95.56 135 VAL A C 1
ATOM 1078 O O . VAL A 1 135 ? -5.598 2.006 13.942 1.00 95.56 135 VAL A O 1
ATOM 1081 N N . LYS A 1 136 ? -6.543 3.116 12.233 1.00 96.56 136 LYS A N 1
ATOM 1082 C CA . LYS A 1 136 ? -5.333 3.447 11.466 1.00 96.56 136 LYS A CA 1
ATOM 1083 C C . LYS A 1 136 ? -5.428 4.892 10.985 1.00 96.56 136 LYS A C 1
ATOM 1085 O O . LYS A 1 136 ? -6.502 5.313 10.570 1.00 96.56 136 LYS A O 1
ATOM 1090 N N . ALA A 1 137 ? -4.321 5.623 11.003 1.00 96.69 137 ALA A N 1
ATOM 1091 C CA . ALA A 1 137 ? -4.220 6.990 10.503 1.00 96.69 137 ALA A CA 1
ATOM 1092 C C . ALA A 1 137 ? -2.941 7.165 9.670 1.00 96.69 137 ALA A C 1
ATOM 1094 O O . ALA A 1 137 ? -1.883 6.641 10.033 1.00 96.69 137 ALA A O 1
ATOM 1095 N N . GLY A 1 138 ? -3.043 7.895 8.559 1.00 96.00 138 GLY A N 1
ATOM 1096 C CA . GLY A 1 138 ? -1.966 8.096 7.587 1.00 96.00 138 GLY A CA 1
ATOM 1097 C C . GLY A 1 138 ? -2.422 7.761 6.167 1.00 96.00 138 GLY A C 1
ATOM 1098 O O . GLY A 1 138 ? -3.610 7.813 5.876 1.00 96.00 138 GLY A O 1
ATOM 1099 N N . ILE A 1 139 ? -1.487 7.403 5.289 1.00 95.12 139 ILE A N 1
ATOM 1100 C CA . ILE A 1 139 ? -1.784 6.932 3.929 1.00 95.12 139 ILE A CA 1
ATOM 1101 C C . ILE A 1 139 ? -2.304 5.491 4.028 1.00 95.12 139 ILE A C 1
ATOM 1103 O O . ILE A 1 139 ? -1.519 4.549 4.195 1.00 95.12 139 ILE A O 1
ATOM 1107 N N . VAL A 1 140 ? -3.629 5.340 3.988 1.00 93.75 140 VAL A N 1
ATOM 1108 C CA . VAL A 1 140 ? -4.396 4.101 4.195 1.00 93.75 140 VAL A CA 1
ATOM 1109 C C . VAL A 1 140 ? -5.166 3.710 2.928 1.00 93.75 140 VAL A C 1
ATOM 1111 O O . VAL A 1 140 ? -5.573 4.561 2.147 1.00 93.75 140 VAL A O 1
ATOM 1114 N N . ARG A 1 141 ? -5.425 2.407 2.734 1.00 90.50 141 ARG A N 1
ATOM 1115 C CA . ARG A 1 141 ? -6.327 1.958 1.658 1.00 90.50 141 ARG A CA 1
ATOM 1116 C C . ARG A 1 141 ? -7.751 2.420 1.954 1.00 90.50 141 ARG A C 1
ATOM 1118 O O . ARG A 1 141 ? -8.277 2.077 3.022 1.00 90.50 141 ARG A O 1
ATOM 1125 N N . VAL A 1 142 ? -8.374 3.092 0.995 1.00 89.25 142 VAL A N 1
ATOM 1126 C CA . VAL A 1 142 ? -9.773 3.535 1.066 1.00 89.25 142 VAL A CA 1
ATOM 1127 C C . VAL A 1 142 ? -10.703 2.306 1.150 1.00 89.25 142 VAL A C 1
ATOM 1129 O O . VAL A 1 142 ? -10.403 1.277 0.542 1.00 89.25 142 VAL A O 1
ATOM 1132 N N . PRO A 1 143 ? -11.794 2.312 1.941 1.00 87.56 143 PRO A N 1
ATOM 1133 C CA . PRO A 1 143 ? -12.626 1.119 2.167 1.00 87.56 143 PRO A CA 1
ATOM 1134 C C . PRO A 1 143 ? -13.610 0.791 1.022 1.00 87.56 143 PRO A C 1
ATOM 1136 O O . PRO A 1 143 ? -14.646 0.174 1.260 1.00 87.56 143 PRO A O 1
ATOM 1139 N N . PHE A 1 144 ? -13.306 1.179 -0.218 1.00 83.44 144 PHE A N 1
ATOM 1140 C CA . PHE A 1 144 ? -14.075 0.814 -1.409 1.00 83.44 144 PHE A CA 1
ATOM 1141 C C . PHE A 1 144 ? -13.186 0.143 -2.465 1.00 83.44 144 PHE A C 1
ATOM 1143 O O . PHE A 1 144 ? -11.961 0.166 -2.376 1.00 83.44 144 PHE A O 1
ATOM 1150 N N . GLY A 1 145 ? -13.812 -0.461 -3.478 1.00 80.69 145 GLY A N 1
ATOM 1151 C CA . GLY A 1 145 ? -13.094 -1.204 -4.514 1.00 80.69 145 GLY A CA 1
ATOM 1152 C C . GLY A 1 145 ? -12.564 -2.562 -4.026 1.00 80.69 145 GLY A C 1
ATOM 1153 O O . GLY A 1 145 ? -12.986 -3.068 -2.982 1.00 80.69 145 GLY A O 1
ATOM 1154 N N . PRO A 1 146 ? -11.675 -3.208 -4.799 1.00 81.38 146 PRO A N 1
ATOM 1155 C CA . PRO A 1 146 ? -11.129 -4.505 -4.455 1.00 81.38 146 PRO A CA 1
ATOM 1156 C C . PRO A 1 146 ? -10.137 -4.391 -3.292 1.00 81.38 146 PRO A C 1
ATOM 1158 O O . PRO A 1 146 ? -9.364 -3.434 -3.158 1.00 81.38 146 PRO A O 1
ATOM 1161 N N . THR A 1 147 ? -10.127 -5.427 -2.458 1.00 79.44 147 THR A N 1
ATOM 1162 C CA . THR A 1 147 ? -9.186 -5.562 -1.345 1.00 79.44 147 THR A CA 1
ATOM 1163 C C . THR A 1 147 ? -7.736 -5.659 -1.841 1.00 79.44 147 THR A C 1
ATOM 1165 O O . THR A 1 147 ? -7.449 -5.730 -3.040 1.00 79.44 147 THR A O 1
ATOM 1168 N N . ALA A 1 148 ? -6.778 -5.618 -0.908 1.00 70.44 148 ALA A N 1
ATOM 1169 C CA . ALA A 1 148 ? -5.365 -5.771 -1.245 1.00 70.44 148 ALA A CA 1
ATOM 1170 C C . ALA A 1 148 ? -5.126 -7.041 -2.086 1.00 70.44 148 ALA A C 1
ATOM 1172 O O . ALA A 1 148 ? -5.722 -8.081 -1.817 1.00 70.44 148 ALA A O 1
ATOM 1173 N N . TYR A 1 149 ? -4.228 -6.933 -3.070 1.00 66.25 149 TYR A N 1
ATOM 1174 C CA . TYR A 1 149 ? -3.943 -7.931 -4.117 1.00 66.25 149 TYR A CA 1
ATOM 1175 C C . TYR A 1 149 ? -4.990 -8.067 -5.240 1.00 66.25 149 TYR A C 1
ATOM 1177 O O . TYR A 1 149 ? -4.704 -8.743 -6.224 1.00 66.25 149 TYR A O 1
ATOM 1185 N N . GLY A 1 150 ? -6.109 -7.335 -5.178 1.00 67.06 150 GLY A N 1
ATOM 1186 C CA . GLY A 1 150 ? -7.047 -7.187 -6.294 1.00 67.06 150 GLY A CA 1
ATOM 1187 C C . GLY A 1 150 ? -7.965 -8.392 -6.521 1.00 67.06 150 GLY A C 1
ATOM 1188 O O . GLY A 1 150 ? -7.879 -9.406 -5.831 1.00 67.06 150 GLY A O 1
ATOM 1189 N N . VAL A 1 151 ? -8.859 -8.272 -7.509 1.00 71.44 151 VAL A N 1
ATOM 1190 C CA . VAL A 1 151 ? -9.693 -9.392 -7.993 1.00 71.44 151 VAL A CA 1
ATOM 1191 C C . VAL A 1 151 ? -9.285 -9.873 -9.389 1.00 71.44 151 VAL A C 1
ATOM 1193 O O . VAL A 1 151 ? -9.626 -10.994 -9.765 1.00 71.44 151 VAL A O 1
ATOM 1196 N N . SER A 1 152 ? -8.532 -9.074 -10.156 1.00 68.38 152 SER A N 1
ATOM 1197 C CA . SER A 1 152 ? -7.994 -9.516 -11.442 1.00 68.38 152 SER A CA 1
ATOM 1198 C C . SER A 1 152 ? -6.950 -10.625 -11.305 1.00 68.38 152 SER A C 1
ATOM 1200 O O . SER A 1 152 ? -5.873 -10.438 -10.742 1.00 68.38 152 SER A O 1
ATOM 1202 N N . THR A 1 153 ? -7.225 -11.744 -11.969 1.00 71.31 153 THR A N 1
ATOM 1203 C CA . THR A 1 153 ? -6.240 -12.759 -12.376 1.00 71.31 153 THR A CA 1
ATOM 1204 C C . THR A 1 153 ? -5.977 -12.7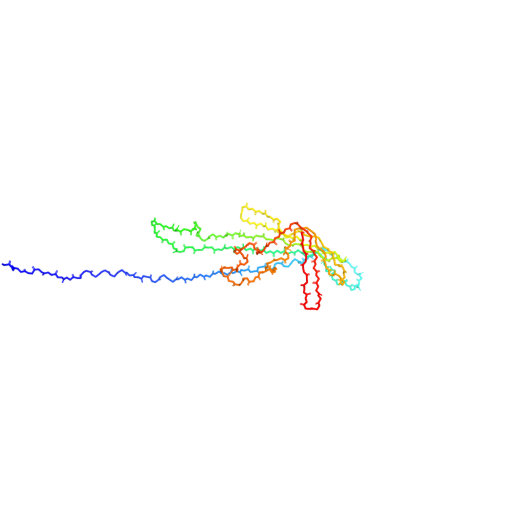27 -13.891 1.00 71.31 153 THR A C 1
ATOM 1206 O O . THR A 1 153 ? -5.360 -13.637 -14.441 1.00 71.31 153 THR A O 1
ATOM 1209 N N . SER A 1 154 ? -6.454 -11.681 -14.578 1.00 72.31 154 SER A N 1
ATOM 1210 C CA . SER A 1 154 ? -6.442 -11.529 -16.036 1.00 72.31 154 SER A CA 1
ATOM 1211 C C . SER A 1 154 ? -5.425 -10.488 -16.504 1.00 72.31 154 SER A C 1
ATOM 1213 O O . SER A 1 154 ? -5.215 -9.463 -15.853 1.00 72.31 154 SER A O 1
ATOM 1215 N N . TRP A 1 155 ? -4.871 -10.706 -17.701 1.00 69.94 155 TRP A N 1
ATOM 1216 C CA . TRP A 1 155 ? -4.051 -9.725 -18.424 1.00 69.94 155 TRP A CA 1
ATOM 1217 C C . TRP A 1 155 ? -4.801 -8.414 -18.712 1.00 69.94 155 TRP A C 1
ATOM 1219 O O . TRP A 1 155 ? -4.198 -7.349 -18.789 1.00 69.94 155 TRP A O 1
ATOM 1229 N N . PHE A 1 156 ? -6.127 -8.480 -18.857 1.00 77.25 156 PHE A N 1
ATOM 1230 C CA . PHE A 1 156 ? -6.976 -7.322 -19.152 1.00 77.25 156 PHE A CA 1
ATOM 1231 C C . PHE A 1 156 ? -7.401 -6.531 -17.908 1.00 77.25 156 PHE A C 1
ATOM 1233 O O . PHE A 1 156 ? -8.286 -5.689 -18.009 1.00 77.25 156 PHE A O 1
ATOM 1240 N N . PHE A 1 157 ? -6.791 -6.794 -16.746 1.00 76.44 157 PHE A N 1
ATOM 1241 C CA . PHE A 1 157 ? -7.220 -6.245 -15.457 1.00 76.44 157 PHE A CA 1
ATOM 1242 C C . PHE A 1 157 ? -8.701 -6.567 -15.157 1.00 76.44 157 PHE A C 1
ATOM 1244 O O . PHE A 1 157 ? -9.309 -7.441 -15.781 1.00 76.44 157 PHE A O 1
ATOM 1251 N N . ASP A 1 158 ? -9.271 -5.910 -14.149 1.00 83.12 158 ASP A N 1
ATOM 1252 C CA . ASP A 1 158 ? -10.687 -6.009 -13.801 1.00 83.12 158 ASP A CA 1
ATOM 1253 C C . ASP A 1 158 ? -11.362 -4.629 -13.874 1.00 83.12 158 ASP A C 1
ATOM 1255 O O . ASP A 1 158 ? -10.697 -3.600 -14.010 1.00 83.12 158 ASP A O 1
ATOM 1259 N N . GLN A 1 159 ? -12.696 -4.590 -13.810 1.00 85.06 159 GLN A N 1
ATOM 1260 C CA . GLN A 1 159 ? -13.456 -3.351 -14.002 1.00 85.06 159 GLN A CA 1
ATOM 1261 C C . GLN A 1 159 ? -13.057 -2.235 -13.021 1.00 85.06 159 GLN A C 1
ATOM 1263 O O . GLN A 1 159 ? -13.091 -1.069 -13.408 1.00 85.06 159 GLN A O 1
ATOM 1268 N N . HIS A 1 160 ? -12.633 -2.563 -11.794 1.00 85.12 160 HIS A N 1
ATOM 1269 C CA . HIS A 1 160 ? -12.241 -1.568 -10.793 1.00 85.12 160 HIS A CA 1
ATOM 1270 C C . HIS A 1 160 ? -10.983 -0.798 -11.204 1.00 85.12 160 HIS A C 1
ATOM 1272 O O . HIS A 1 160 ? -10.879 0.383 -10.891 1.00 85.12 160 HIS A O 1
ATOM 1278 N N . PHE A 1 161 ? -10.066 -1.427 -11.948 1.00 82.50 161 PHE A N 1
ATOM 1279 C CA . PHE A 1 161 ? -8.908 -0.744 -12.528 1.00 82.50 161 PHE A CA 1
ATOM 1280 C C . PHE A 1 161 ? -9.347 0.335 -13.525 1.00 82.50 161 PHE A C 1
ATOM 1282 O O . PHE A 1 161 ? -8.897 1.474 -13.449 1.00 82.50 161 PHE A O 1
ATOM 1289 N N . TYR A 1 162 ? -10.297 0.010 -14.406 1.00 84.69 162 TYR A N 1
ATOM 1290 C CA . TYR A 1 162 ? -10.804 0.945 -15.415 1.00 84.69 162 TYR A CA 1
ATOM 1291 C C . TYR A 1 162 ? -11.627 2.110 -14.847 1.00 84.69 162 TYR A C 1
ATOM 1293 O O . TYR A 1 162 ? -11.726 3.144 -15.503 1.00 84.69 162 TYR A O 1
ATOM 1301 N N . VAL A 1 163 ? -12.202 1.966 -13.646 1.00 87.62 163 VAL A N 1
ATOM 1302 C CA . VAL A 1 163 ? -12.895 3.057 -12.932 1.00 87.62 163 VAL A CA 1
ATOM 1303 C C . VAL A 1 163 ? -12.058 3.690 -11.809 1.00 87.62 163 VAL A C 1
ATOM 1305 O O . VAL A 1 163 ? -12.589 4.485 -11.042 1.00 87.62 163 VAL A O 1
ATOM 1308 N N . GLY A 1 164 ? -10.764 3.364 -11.710 1.00 82.12 164 GLY A N 1
ATOM 1309 C CA . GLY A 1 164 ? -9.831 3.997 -10.769 1.00 82.12 164 GLY A CA 1
ATOM 1310 C C . GLY A 1 164 ? -9.956 3.570 -9.301 1.00 82.12 164 GLY A C 1
ATOM 1311 O O . GLY A 1 164 ? -9.344 4.195 -8.450 1.00 82.12 164 GLY A O 1
ATOM 1312 N N . LEU A 1 165 ? -10.705 2.508 -8.990 1.00 85.12 165 LEU A N 1
ATOM 1313 C CA . LEU A 1 165 ? -10.909 2.020 -7.615 1.00 85.12 165 LEU A CA 1
ATOM 1314 C C . LEU A 1 165 ? -9.859 0.975 -7.178 1.00 85.12 165 LEU A C 1
ATOM 1316 O O . LEU A 1 165 ? -9.937 0.442 -6.073 1.00 85.12 165 LEU A O 1
ATOM 1320 N N . ALA A 1 166 ? -8.917 0.605 -8.052 1.00 83.50 166 ALA A N 1
ATOM 1321 C CA . ALA A 1 166 ? -7.894 -0.406 -7.778 1.00 83.50 166 ALA A CA 1
ATOM 1322 C C . ALA A 1 166 ? -6.577 0.218 -7.276 1.00 83.50 166 ALA A C 1
ATOM 1324 O O . ALA A 1 166 ? -6.070 1.162 -7.865 1.00 83.50 166 ALA A O 1
ATOM 1325 N N . ASP A 1 167 ? -6.000 -0.385 -6.229 1.00 83.56 167 ASP A N 1
ATOM 1326 C CA . ASP A 1 167 ? -4.780 0.069 -5.518 1.00 83.56 167 ASP A CA 1
ATOM 1327 C C . ASP A 1 167 ? -4.844 1.507 -4.951 1.00 83.56 167 ASP A C 1
ATOM 1329 O O . ASP A 1 167 ? -3.827 2.183 -4.846 1.00 83.56 167 ASP A O 1
ATOM 1333 N N . ASP A 1 168 ? -6.039 1.938 -4.535 1.00 87.19 168 ASP A N 1
ATOM 1334 C CA . ASP A 1 168 ? -6.326 3.311 -4.101 1.00 87.19 168 ASP A CA 1
ATOM 1335 C C . ASP A 1 168 ? -5.940 3.602 -2.628 1.00 87.19 168 ASP A C 1
ATOM 1337 O O . ASP A 1 168 ? -6.391 2.912 -1.700 1.00 87.19 168 ASP A O 1
ATOM 1341 N N . MET A 1 169 ? -5.072 4.600 -2.417 1.00 90.06 169 MET A N 1
ATOM 1342 C CA . MET A 1 169 ? -4.437 4.953 -1.136 1.00 90.06 169 MET A CA 1
ATOM 1343 C C . MET A 1 169 ? -4.578 6.452 -0.852 1.00 90.06 169 MET A C 1
ATOM 1345 O O . MET A 1 169 ? -3.887 7.256 -1.475 1.00 90.06 169 MET A O 1
ATOM 1349 N N . ASP A 1 170 ? -5.355 6.815 0.168 1.00 91.88 170 ASP A N 1
ATOM 1350 C CA . ASP A 1 170 ? -5.546 8.211 0.576 1.00 91.88 170 ASP A CA 1
ATOM 1351 C C . ASP A 1 170 ? -4.982 8.502 1.967 1.00 91.88 170 ASP A C 1
ATOM 1353 O O . ASP A 1 170 ? -4.866 7.627 2.831 1.00 91.88 170 ASP A O 1
ATOM 1357 N N . LEU A 1 171 ? -4.642 9.772 2.199 1.00 95.00 171 LEU A N 1
ATOM 1358 C CA . LEU A 1 171 ? -4.313 10.280 3.526 1.00 95.00 171 LEU A CA 1
ATOM 1359 C C . LEU A 1 171 ? -5.600 10.469 4.337 1.00 95.00 171 LEU A C 1
ATOM 1361 O O . LEU A 1 171 ? -6.328 11.432 4.117 1.00 95.00 171 LEU A O 1
ATOM 1365 N N . GLY A 1 172 ? -5.827 9.594 5.314 1.00 94.38 172 GLY A N 1
ATOM 1366 C CA . GLY A 1 172 ? -7.062 9.587 6.090 1.00 94.38 172 GLY A CA 1
ATOM 1367 C C . GLY A 1 172 ? -6.976 8.814 7.403 1.00 94.38 172 GLY A C 1
ATOM 1368 O O . GLY A 1 172 ? -5.897 8.474 7.905 1.00 94.38 172 GLY A O 1
ATOM 1369 N N . ILE A 1 173 ? -8.145 8.537 7.972 1.00 94.75 173 ILE A N 1
ATOM 1370 C CA . ILE A 1 173 ? -8.353 7.698 9.151 1.00 94.75 173 ILE A CA 1
ATOM 1371 C C . ILE A 1 173 ? -9.306 6.568 8.768 1.00 94.75 173 ILE A C 1
ATOM 1373 O O . ILE A 1 173 ? -10.399 6.806 8.265 1.00 94.75 173 ILE A O 1
ATOM 1377 N N . ARG A 1 174 ? -8.915 5.325 9.059 1.00 94.75 174 ARG A N 1
ATOM 1378 C CA . ARG A 1 174 ? -9.731 4.125 8.845 1.00 94.75 174 ARG A CA 1
ATOM 1379 C C . ARG A 1 174 ? -9.926 3.363 10.147 1.00 94.75 174 ARG A C 1
ATOM 1381 O O . ARG A 1 174 ? -8.963 3.105 10.866 1.00 94.75 174 ARG A O 1
ATOM 1388 N N . TRP A 1 175 ? -11.155 2.940 10.409 1.00 94.69 175 TRP A N 1
ATOM 1389 C CA . TRP A 1 175 ? -11.495 1.946 11.421 1.00 94.69 175 TRP A CA 1
ATOM 1390 C C . TRP A 1 175 ? -12.005 0.674 10.739 1.00 94.69 175 TRP A C 1
ATOM 1392 O O . TRP A 1 175 ? -12.723 0.745 9.741 1.00 94.69 175 TRP A O 1
ATOM 1402 N N . ASN A 1 176 ? -11.608 -0.487 11.259 1.00 93.75 176 ASN A N 1
ATOM 1403 C CA . ASN A 1 176 ? -12.042 -1.783 10.751 1.00 93.75 176 ASN A CA 1
ATOM 1404 C C . ASN A 1 176 ? -12.318 -2.773 11.885 1.00 93.75 176 ASN A C 1
ATOM 1406 O O . ASN A 1 176 ? -11.542 -2.842 12.840 1.00 93.75 176 ASN A O 1
ATOM 1410 N N . ASP A 1 177 ? -13.361 -3.585 11.736 1.00 94.56 177 ASP A N 1
ATOM 1411 C CA . ASP A 1 177 ? -13.774 -4.594 12.719 1.00 94.56 177 ASP A CA 1
ATOM 1412 C C . ASP A 1 177 ? -14.446 -5.806 12.044 1.00 94.56 177 ASP A C 1
ATOM 1414 O O . ASP A 1 177 ? -14.724 -5.781 10.842 1.00 94.56 177 ASP A O 1
ATOM 1418 N N . THR A 1 178 ? -14.651 -6.916 12.756 1.00 92.69 178 THR A N 1
ATOM 1419 C CA . THR A 1 178 ? -15.264 -8.138 12.200 1.00 92.69 178 THR A CA 1
ATOM 1420 C C . THR A 1 178 ? -16.175 -8.848 13.200 1.00 92.69 178 THR A C 1
ATOM 1422 O O . THR A 1 178 ? -15.731 -9.428 14.185 1.00 92.69 178 THR A O 1
ATOM 1425 N N . PHE A 1 179 ? -17.468 -8.857 12.878 1.00 91.19 179 PHE A N 1
ATOM 1426 C CA . PHE A 1 179 ? -18.556 -9.417 13.673 1.00 91.19 179 PHE A CA 1
ATOM 1427 C C . PHE A 1 179 ? -19.004 -10.766 13.079 1.00 91.19 179 PHE A C 1
ATOM 1429 O O . PHE A 1 179 ? -19.824 -10.799 12.159 1.00 91.19 179 PHE A O 1
ATOM 1436 N N . ASP A 1 180 ? -18.456 -11.882 13.579 1.00 90.25 180 ASP A N 1
ATOM 1437 C CA . ASP A 1 180 ? -18.629 -13.249 13.033 1.00 90.25 180 ASP A CA 1
ATOM 1438 C C . ASP A 1 180 ? -18.269 -13.338 11.535 1.00 90.25 180 ASP A C 1
ATOM 1440 O O . ASP A 1 180 ? -17.116 -13.580 11.181 1.00 90.25 180 ASP A O 1
ATOM 1444 N N . LYS A 1 181 ? -19.245 -13.100 10.652 1.00 93.00 181 LYS A N 1
ATOM 1445 C CA . LYS A 1 181 ? -19.112 -13.162 9.184 1.00 93.00 181 LYS A CA 1
ATOM 1446 C C . LYS A 1 181 ? -19.158 -11.796 8.499 1.00 93.00 181 LYS A C 1
ATOM 1448 O O . LYS A 1 181 ? -19.014 -11.730 7.281 1.00 93.00 181 LYS A O 1
ATOM 1453 N N . LEU A 1 182 ? -19.388 -10.720 9.251 1.00 91.81 182 LEU A N 1
ATOM 1454 C CA . LEU A 1 182 ? -19.480 -9.357 8.736 1.00 91.81 182 LEU A CA 1
ATOM 1455 C C . LEU A 1 182 ? -18.219 -8.568 9.097 1.00 91.81 182 LEU A C 1
ATOM 1457 O O . LEU A 1 182 ? -18.071 -8.120 10.232 1.00 91.81 182 LEU A O 1
ATOM 1461 N N . THR A 1 183 ? -17.337 -8.345 8.126 1.00 91.06 183 THR A N 1
ATOM 1462 C CA . THR A 1 183 ? -16.278 -7.333 8.248 1.00 91.06 183 THR A CA 1
ATOM 1463 C C . THR A 1 183 ? -16.851 -5.963 7.903 1.00 91.06 183 THR A C 1
ATOM 1465 O O . THR A 1 183 ? -17.480 -5.800 6.857 1.00 91.06 183 THR A O 1
ATOM 1468 N N . LEU A 1 184 ? -16.635 -4.986 8.783 1.00 91.94 184 LEU A N 1
ATOM 1469 C CA . LEU A 1 184 ? -17.017 -3.593 8.579 1.00 91.94 184 LEU A CA 1
ATOM 1470 C C . LEU A 1 184 ? -15.754 -2.737 8.471 1.00 91.94 184 LEU A C 1
ATOM 1472 O O . LEU A 1 184 ? -14.843 -2.845 9.290 1.00 91.94 184 LEU A O 1
ATOM 1476 N N . ASP A 1 185 ? -15.723 -1.886 7.454 1.00 92.38 185 ASP A N 1
ATOM 1477 C CA . ASP A 1 185 ? -14.618 -0.994 7.130 1.00 92.38 185 ASP A CA 1
ATOM 1478 C C . ASP A 1 185 ? -15.179 0.416 6.920 1.00 92.38 185 ASP A C 1
ATOM 1480 O O . ASP A 1 185 ? -16.071 0.620 6.097 1.00 92.38 185 ASP A O 1
ATOM 1484 N N . VAL A 1 186 ? -14.673 1.390 7.676 1.00 92.38 186 VAL A N 1
ATOM 1485 C CA . VAL A 1 186 ? -15.105 2.795 7.627 1.00 92.38 186 VAL A CA 1
ATOM 1486 C C . VAL A 1 186 ? -13.869 3.674 7.524 1.00 92.38 186 VAL A C 1
ATOM 1488 O O . VAL A 1 186 ? -12.902 3.465 8.254 1.00 92.38 186 VAL A O 1
ATOM 1491 N N . GLY A 1 187 ? -13.883 4.660 6.632 1.00 89.00 187 GLY A N 1
ATOM 1492 C CA . GLY A 1 187 ? -12.748 5.546 6.408 1.00 89.00 187 GLY A CA 1
ATOM 1493 C C . GLY A 1 187 ? -13.172 6.924 5.921 1.00 89.00 187 GLY A C 1
ATOM 1494 O O . GLY A 1 187 ? -14.249 7.065 5.339 1.00 89.00 187 GLY A O 1
ATOM 1495 N N . TYR A 1 188 ? -12.318 7.905 6.198 1.00 83.69 188 TYR A N 1
ATOM 1496 C CA . TYR A 1 188 ? -12.401 9.299 5.767 1.00 83.69 188 TYR A CA 1
ATOM 1497 C C . TYR A 1 188 ? -10.989 9.814 5.488 1.00 83.69 188 TYR A C 1
ATOM 1499 O O . TYR A 1 188 ? -10.123 9.554 6.357 1.00 83.69 188 TYR A O 1
#

Secondary structure (DSSP, 8-state):
--------------------------------------------------------SEEEEEEEEEEEE----EETTEE-SS---SSEEEEEEEEEEEEEEETTEEEEEEEEEETTEEEEEEEEEEEE-GGG-EEEEEEEE-SSSSPTT-S--STT--HHHHTT-SS-EEEEEEEEEEETTEEEEEE-

pLDDT: mean 71.14, std 24.2, range [28.16, 97.19]

Foldseek 3Di:
DDDDDDDDDDDDPPPPDDDDDDDDDDWDWDWDFDDDDDDDDDDDDDPDPPPDPDPAQKGKTWTWTKDFDADPDADPVGPDDDDPDHGDIAGAKTKIWMWGDDDQKIWIWIKMDGVPDIDTLGTWIKGQPDQQFIKIFAFAQDPDAADPPHDDPDPVHDVCVVVVNPSDTDGWMKTWHDDPPDIDIDID